Protein AF-A0A3B9N752-F1 (afdb_monomer_lite)

Structure (mmCIF, N/CA/C/O backbone):
data_AF-A0A3B9N752-F1
#
_entry.id   AF-A0A3B9N752-F1
#
loop_
_atom_site.group_PDB
_atom_site.id
_atom_site.type_symbol
_atom_site.label_atom_id
_atom_site.label_alt_id
_atom_site.label_comp_id
_atom_site.label_asym_id
_atom_site.label_entity_id
_atom_site.label_seq_id
_atom_site.pdbx_PDB_ins_code
_atom_site.Cartn_x
_atom_site.Cartn_y
_atom_site.Cartn_z
_atom_site.occupancy
_atom_site.B_iso_or_equiv
_atom_site.auth_seq_id
_atom_site.auth_comp_id
_atom_site.auth_asym_id
_atom_site.auth_atom_id
_atom_site.pdbx_PDB_model_num
ATOM 1 N N . MET A 1 1 ? -18.741 12.690 23.503 1.00 78.94 1 MET A N 1
ATOM 2 C CA . MET A 1 1 ? -18.685 11.261 23.829 1.00 78.94 1 MET A CA 1
ATOM 3 C C . MET A 1 1 ? -19.896 10.606 23.212 1.00 78.94 1 MET A C 1
ATOM 5 O O . MET A 1 1 ? -21.016 10.916 23.603 1.00 78.94 1 MET A O 1
ATOM 9 N N . ASN A 1 2 ? -19.658 9.793 22.193 1.00 89.94 2 ASN A N 1
ATOM 10 C CA . ASN A 1 2 ? -20.682 9.131 21.399 1.00 89.94 2 ASN A CA 1
ATOM 11 C C . ASN A 1 2 ? -20.969 7.740 21.995 1.00 89.94 2 ASN A C 1
ATOM 13 O O . ASN A 1 2 ? -20.115 6.855 21.952 1.00 89.94 2 ASN A O 1
ATOM 17 N N . GLU A 1 3 ? -22.156 7.557 22.579 1.00 93.50 3 GLU A N 1
ATOM 18 C CA . GLU A 1 3 ? -22.541 6.302 23.244 1.00 93.50 3 GLU A CA 1
ATOM 19 C C . GLU A 1 3 ? -22.580 5.118 22.268 1.00 93.50 3 GLU A C 1
ATOM 21 O O . GLU A 1 3 ? -22.008 4.071 22.564 1.00 93.50 3 GLU A O 1
ATOM 26 N N . GLU A 1 4 ? -23.129 5.305 21.065 1.00 95.19 4 GLU A N 1
ATOM 27 C CA . GLU A 1 4 ? -23.198 4.259 20.035 1.00 95.19 4 GLU A CA 1
ATOM 28 C C . GLU A 1 4 ? -21.796 3.802 19.593 1.00 95.19 4 GLU A C 1
ATOM 30 O O . GLU A 1 4 ? -21.534 2.611 19.407 1.00 95.19 4 GLU A O 1
ATOM 35 N N . LEU A 1 5 ? -20.859 4.749 19.462 1.00 96.00 5 LEU A N 1
ATOM 36 C CA . LEU A 1 5 ? -19.464 4.446 19.137 1.00 96.00 5 LEU A CA 1
ATOM 37 C C . LEU A 1 5 ? -18.791 3.652 20.260 1.00 96.00 5 LEU A C 1
ATOM 39 O O . LEU A 1 5 ? -18.041 2.714 19.985 1.00 96.00 5 LEU A O 1
ATOM 43 N N . ASN A 1 6 ? -19.057 4.011 21.515 1.00 95.31 6 ASN A N 1
ATOM 44 C CA . ASN A 1 6 ? -18.522 3.307 22.676 1.00 95.31 6 ASN A CA 1
ATOM 45 C C . ASN A 1 6 ? -19.043 1.873 22.762 1.00 95.31 6 ASN A C 1
ATOM 47 O O . ASN A 1 6 ? -18.258 0.956 23.009 1.00 95.31 6 ASN A O 1
ATOM 51 N N . GLU A 1 7 ? -20.336 1.665 22.529 1.00 95.69 7 GLU A N 1
ATOM 52 C CA . GLU A 1 7 ? -20.939 0.333 22.493 1.00 95.69 7 GLU A CA 1
ATOM 53 C C . GLU A 1 7 ? -20.347 -0.522 21.373 1.00 95.69 7 GLU A C 1
ATOM 55 O O . GLU A 1 7 ? -19.934 -1.657 21.622 1.00 95.69 7 GLU A O 1
ATOM 60 N N . LEU A 1 8 ? -20.228 0.031 20.160 1.00 96.25 8 LEU A N 1
ATOM 61 C CA . LEU A 1 8 ? -19.602 -0.659 19.033 1.00 96.25 8 LEU A CA 1
ATOM 62 C C . LEU A 1 8 ? -18.143 -1.017 19.336 1.00 96.25 8 LEU A C 1
ATOM 64 O O . LEU A 1 8 ? -17.724 -2.152 19.108 1.00 96.25 8 LEU A O 1
ATOM 68 N N . TYR A 1 9 ? -17.375 -0.066 19.869 1.00 96.50 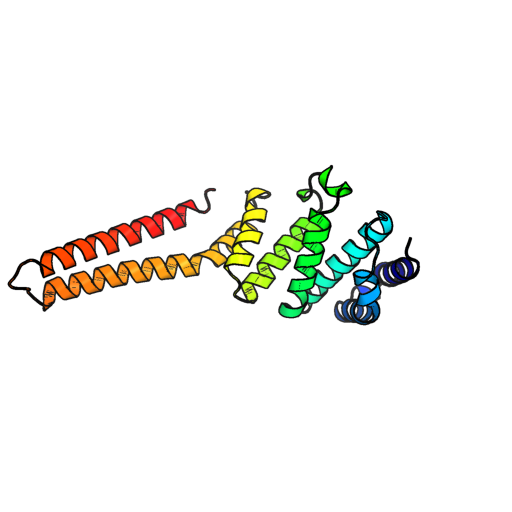9 TYR A N 1
ATOM 69 C CA . TYR A 1 9 ? -15.977 -0.273 20.232 1.00 96.50 9 TYR A CA 1
ATOM 70 C C . TYR A 1 9 ? -15.840 -1.395 21.265 1.00 96.50 9 TYR A C 1
ATOM 72 O O . TYR A 1 9 ? -15.079 -2.340 21.062 1.00 96.50 9 TYR A O 1
ATOM 80 N N . ASN A 1 10 ? -16.621 -1.345 22.344 1.00 95.19 10 ASN A N 1
ATOM 81 C CA . ASN A 1 10 ? -16.596 -2.372 23.382 1.00 95.19 10 ASN A CA 1
ATOM 82 C C . ASN A 1 10 ? -17.014 -3.737 22.829 1.00 95.19 10 ASN A C 1
ATOM 84 O O . ASN A 1 10 ? -16.326 -4.725 23.075 1.00 95.19 10 ASN A O 1
ATOM 88 N N . ARG A 1 11 ? -18.075 -3.794 22.016 1.00 94.12 11 ARG A N 1
ATOM 89 C CA . ARG A 1 11 ? -18.516 -5.027 21.353 1.00 94.12 11 ARG A CA 1
ATOM 90 C C . ARG A 1 11 ? -17.412 -5.638 20.495 1.00 94.12 11 ARG A C 1
ATOM 92 O O . ARG A 1 11 ? -17.253 -6.851 20.499 1.00 94.12 11 ARG A O 1
ATOM 99 N N . ILE A 1 12 ? -16.657 -4.817 19.770 1.00 95.50 12 ILE A N 1
ATOM 100 C CA . ILE A 1 12 ? -15.562 -5.290 18.924 1.00 95.50 12 ILE A CA 1
ATOM 101 C C . ILE A 1 12 ? -14.387 -5.798 19.759 1.00 95.50 12 ILE A C 1
ATOM 103 O O . ILE A 1 12 ? -13.901 -6.890 19.494 1.00 95.50 12 ILE A O 1
ATOM 107 N N . TYR A 1 13 ? -13.923 -5.048 20.758 1.00 94.38 13 TYR A N 1
ATOM 108 C CA . TYR A 1 13 ? -12.661 -5.370 21.438 1.00 94.38 13 TYR A CA 1
ATOM 109 C C . TYR A 1 13 ? -12.808 -6.227 22.702 1.00 94.38 13 TYR A C 1
ATOM 111 O O . TYR A 1 13 ? -11.796 -6.695 23.220 1.00 94.38 13 TYR A O 1
ATOM 119 N N . GLN A 1 14 ? -14.026 -6.457 23.200 1.00 92.81 14 GLN A N 1
ATOM 120 C CA . GLN A 1 14 ? -14.279 -7.347 24.345 1.00 92.81 14 GLN A CA 1
ATOM 121 C C . GLN A 1 14 ? -14.775 -8.744 23.933 1.00 92.81 14 GLN A C 1
ATOM 123 O O . GLN A 1 14 ? -14.628 -9.688 24.706 1.00 92.81 14 GLN A O 1
ATOM 128 N N . ASP A 1 15 ? -15.346 -8.902 22.734 1.00 89.69 15 ASP A N 1
ATOM 129 C CA . ASP A 1 15 ? -15.807 -10.198 22.224 1.00 89.69 15 ASP A CA 1
ATOM 130 C C . ASP A 1 15 ? -14.692 -10.894 21.427 1.00 89.69 15 ASP A C 1
ATOM 132 O O . ASP A 1 15 ? -14.373 -10.514 20.307 1.00 89.69 15 ASP A O 1
ATOM 136 N N . GLU A 1 16 ? -14.129 -11.970 21.974 1.00 86.31 16 GLU A N 1
ATOM 137 C CA . GLU A 1 16 ? -13.070 -12.774 21.342 1.00 86.31 16 GLU A CA 1
ATOM 138 C C . GLU A 1 16 ? -13.416 -13.284 19.931 1.00 86.31 16 GLU A C 1
ATOM 140 O O . GLU A 1 16 ? -12.529 -13.503 19.102 1.00 86.31 16 GLU A O 1
ATOM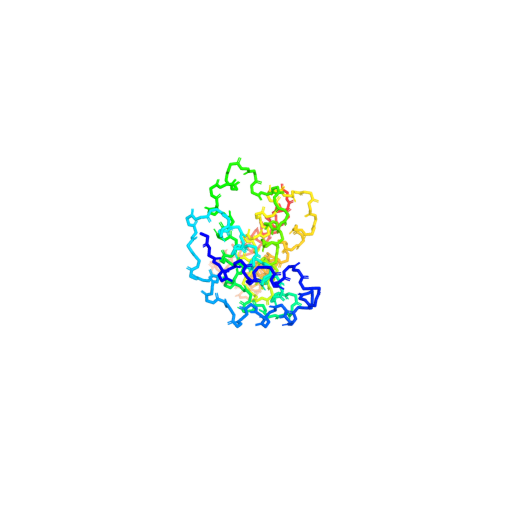 145 N N . SER A 1 17 ? -14.701 -13.455 19.619 1.00 83.00 17 SER A N 1
ATOM 146 C CA . SER A 1 17 ? -15.131 -13.951 18.309 1.00 83.00 17 SER A CA 1
ATOM 147 C C . SER A 1 17 ? -14.942 -12.941 17.170 1.00 83.00 17 SER A C 1
ATOM 149 O O . SER A 1 17 ? -14.980 -13.327 16.001 1.00 83.00 17 SER A O 1
ATOM 151 N N . THR A 1 18 ? -14.697 -11.666 17.473 1.00 87.38 18 THR A N 1
ATOM 152 C CA . THR A 1 18 ? -14.398 -10.619 16.478 1.00 87.38 18 THR A CA 1
ATOM 153 C C . THR A 1 18 ? -12.954 -10.682 15.978 1.00 87.38 18 THR A C 1
ATOM 155 O O . THR A 1 18 ? -12.589 -9.958 15.057 1.00 87.38 18 THR A O 1
ATOM 158 N N . LYS A 1 19 ? -12.128 -11.589 16.522 1.00 86.94 19 LYS A N 1
ATOM 159 C CA . LYS A 1 19 ? -10.829 -11.937 15.929 1.00 86.94 19 LYS A CA 1
ATOM 160 C C . LYS A 1 19 ? -10.985 -12.607 14.561 1.00 86.94 19 LYS A C 1
ATOM 162 O O . LYS A 1 19 ? -10.065 -12.542 13.744 1.00 86.94 19 LYS A O 1
ATOM 167 N N . ASP A 1 20 ? -12.138 -13.228 14.289 1.00 90.81 20 ASP A N 1
ATOM 168 C CA . ASP A 1 20 ? -12.469 -13.701 12.947 1.00 90.81 20 ASP A CA 1
ATOM 169 C C . ASP A 1 20 ? -12.719 -12.518 12.004 1.00 90.81 20 ASP A C 1
ATOM 171 O O . ASP A 1 20 ? -13.568 -11.657 12.246 1.00 90.81 20 ASP A O 1
ATOM 175 N N . SER A 1 21 ? -11.999 -12.511 10.880 1.00 90.69 21 SER A N 1
ATOM 176 C CA . SER A 1 21 ? -12.045 -11.400 9.930 1.00 90.69 21 SER A CA 1
ATOM 177 C C . SER A 1 21 ? -13.433 -11.177 9.341 1.00 90.69 21 SER A C 1
ATOM 179 O O . SER A 1 21 ? -13.822 -10.031 9.132 1.00 90.69 21 SER A O 1
ATOM 181 N N . LYS A 1 22 ? -14.201 -12.241 9.076 1.00 93.75 22 LYS A N 1
ATOM 182 C CA . LYS A 1 22 ? -15.533 -12.104 8.471 1.00 93.75 22 LYS A CA 1
ATOM 183 C C . LYS A 1 22 ? -16.515 -11.519 9.472 1.00 93.75 22 LYS A C 1
ATOM 185 O O . LYS A 1 22 ? -17.262 -10.613 9.110 1.00 93.75 22 LYS A O 1
ATOM 190 N N . LYS A 1 23 ? -16.488 -11.999 10.719 1.00 94.69 23 LYS A N 1
ATOM 191 C CA . LYS A 1 23 ? -17.358 -11.483 11.781 1.00 94.69 23 LYS A CA 1
ATOM 192 C C . LYS A 1 23 ? -17.053 -10.017 12.094 1.00 94.69 23 LYS A C 1
ATOM 194 O O . LYS A 1 23 ? -17.987 -9.227 12.198 1.00 94.69 23 LYS A O 1
ATOM 199 N N . PHE A 1 24 ? -15.775 -9.639 12.176 1.00 96.19 24 PHE A N 1
ATOM 200 C CA . PHE A 1 24 ? -15.373 -8.240 12.353 1.00 96.19 24 PHE A CA 1
ATOM 201 C C . PHE A 1 24 ? -15.931 -7.350 11.239 1.00 96.19 24 PHE A C 1
ATOM 203 O O . PHE A 1 24 ? -16.618 -6.366 11.508 1.00 96.19 24 PHE A O 1
ATOM 210 N N . ILE A 1 25 ? -15.661 -7.726 9.983 1.00 97.44 25 ILE A N 1
ATOM 211 C CA . ILE A 1 25 ? -16.108 -6.991 8.795 1.00 97.44 25 ILE A CA 1
ATOM 212 C C . ILE A 1 25 ? -17.627 -6.827 8.814 1.00 97.44 25 ILE A C 1
ATOM 214 O O . ILE A 1 25 ? -18.110 -5.716 8.633 1.00 97.44 25 ILE A O 1
ATOM 218 N N . GLN A 1 26 ? -18.373 -7.899 9.087 1.00 96.94 26 GLN A N 1
ATOM 219 C CA . GLN A 1 26 ? -19.831 -7.853 9.137 1.00 96.94 26 GLN A CA 1
ATOM 220 C C . GLN A 1 26 ? -20.339 -6.849 10.180 1.00 96.94 26 GLN A C 1
ATOM 222 O O . GLN A 1 26 ? -21.165 -5.999 9.853 1.00 96.94 26 GLN A O 1
ATOM 227 N N . ILE A 1 27 ? -19.829 -6.915 11.415 1.00 96.69 27 ILE A N 1
ATOM 228 C CA . ILE A 1 27 ? -20.266 -6.018 12.494 1.00 96.69 27 ILE A CA 1
ATOM 229 C C . ILE A 1 27 ? -19.979 -4.560 12.126 1.00 96.69 27 ILE A C 1
ATOM 231 O O . ILE A 1 27 ? -20.835 -3.702 12.329 1.00 96.69 27 ILE A O 1
ATOM 235 N N . ILE A 1 28 ? -18.799 -4.267 11.572 1.00 97.19 28 ILE A N 1
ATOM 236 C CA . ILE A 1 28 ? -18.465 -2.901 11.162 1.00 97.19 28 ILE A CA 1
ATOM 237 C C . ILE A 1 28 ? -19.329 -2.443 9.989 1.00 97.19 28 ILE A C 1
ATOM 239 O O . ILE A 1 28 ? -19.794 -1.313 10.006 1.00 97.19 28 ILE A O 1
ATOM 243 N N . GLU A 1 29 ? -19.586 -3.286 8.991 1.00 97.00 29 GLU A N 1
ATOM 244 C CA . GLU A 1 29 ? -20.411 -2.916 7.835 1.00 97.00 29 GLU A CA 1
ATOM 245 C C . GLU A 1 29 ? -21.853 -2.578 8.221 1.00 97.00 29 GLU A C 1
ATOM 247 O O . GLU A 1 29 ? -22.401 -1.596 7.723 1.00 97.00 29 GLU A O 1
ATOM 252 N N . GLU A 1 30 ? -22.436 -3.330 9.155 1.00 97.25 30 GLU A N 1
ATOM 253 C CA . GLU A 1 30 ? -23.768 -3.054 9.710 1.00 97.25 30 GLU A CA 1
ATOM 254 C C . GLU A 1 30 ? -23.823 -1.719 10.478 1.00 97.25 30 GLU A C 1
ATOM 256 O O . GLU A 1 30 ? -24.894 -1.135 10.623 1.00 97.25 30 GLU A O 1
ATOM 261 N N . ASN A 1 31 ? -22.673 -1.214 10.941 1.00 97.25 31 ASN A N 1
ATOM 262 C CA . ASN A 1 31 ? -22.566 -0.064 11.842 1.00 97.25 31 ASN A CA 1
ATOM 263 C C . ASN A 1 31 ? -21.662 1.064 11.304 1.00 97.25 31 ASN A C 1
ATOM 265 O O . ASN A 1 31 ? -21.314 1.991 12.038 1.00 97.25 31 ASN A O 1
ATOM 269 N N . ILE A 1 32 ? -21.280 1.028 10.022 1.00 95.62 32 ILE A N 1
ATOM 270 C CA . ILE A 1 32 ? -20.252 1.921 9.456 1.00 95.62 32 ILE A CA 1
ATOM 271 C C . ILE A 1 32 ? -20.649 3.398 9.553 1.00 95.62 32 ILE A C 1
ATOM 273 O O . ILE A 1 32 ? -19.800 4.270 9.734 1.00 95.62 32 ILE A O 1
ATOM 277 N N . SER A 1 33 ? -21.955 3.683 9.524 1.00 95.31 33 SER A N 1
ATOM 278 C CA . SER A 1 33 ? -22.485 5.038 9.665 1.00 95.31 33 SER A CA 1
ATOM 279 C C . SER A 1 33 ? -22.161 5.681 11.012 1.00 95.31 33 SER A C 1
ATOM 281 O O . SER A 1 33 ? -22.090 6.905 11.072 1.00 95.31 33 SER A O 1
ATOM 283 N N . ILE A 1 34 ? -21.968 4.890 12.075 1.00 95.31 34 ILE A N 1
ATOM 284 C CA . ILE A 1 34 ? -21.575 5.395 13.400 1.00 95.31 34 ILE A CA 1
ATOM 285 C C . ILE A 1 34 ? -20.168 5.997 13.308 1.00 95.31 34 ILE A C 1
ATOM 287 O O . ILE A 1 34 ? -19.930 7.124 13.741 1.00 95.31 34 ILE A O 1
ATOM 291 N N . ILE A 1 35 ? -19.250 5.279 12.653 1.00 94.06 35 ILE A N 1
ATOM 292 C CA . ILE A 1 35 ? -17.868 5.720 12.428 1.00 94.06 35 ILE A CA 1
ATOM 293 C C . ILE A 1 35 ? -17.850 6.940 11.501 1.00 94.06 35 ILE A C 1
ATOM 295 O O . ILE A 1 35 ? -17.175 7.925 11.788 1.00 94.06 35 ILE A O 1
ATOM 299 N N . ASP A 1 36 ? -18.620 6.910 10.410 1.00 90.31 36 ASP A N 1
ATOM 300 C CA . ASP A 1 36 ? -18.622 7.982 9.410 1.00 90.31 36 ASP A CA 1
ATOM 301 C C . ASP A 1 36 ? -19.215 9.305 9.911 1.00 90.31 36 ASP A C 1
ATOM 303 O O . ASP A 1 36 ? -18.805 10.362 9.431 1.00 90.31 36 ASP A O 1
ATOM 307 N N . LYS A 1 37 ? -20.154 9.256 10.862 1.00 90.69 37 LYS A N 1
ATOM 308 C CA . LYS A 1 37 ? -20.800 10.437 11.461 1.00 90.69 37 LYS A CA 1
ATOM 309 C C . LYS A 1 37 ? -20.136 10.910 12.755 1.00 90.69 37 LYS A C 1
ATOM 311 O O . LYS A 1 37 ? -20.634 11.853 13.364 1.00 90.69 37 LYS A O 1
ATOM 316 N N . THR A 1 38 ? -19.068 10.250 13.205 1.00 89.44 38 THR A N 1
ATOM 317 C CA . THR A 1 38 ? -18.410 10.602 14.467 1.00 89.44 38 THR A CA 1
ATOM 318 C C . THR A 1 38 ? -17.885 12.038 14.416 1.00 89.44 38 THR A C 1
ATOM 320 O O . THR A 1 38 ? -17.208 12.430 13.467 1.00 89.44 38 THR A O 1
ATOM 323 N N . ASP A 1 39 ? -18.196 12.814 15.454 1.00 82.12 39 ASP A N 1
ATOM 324 C CA . ASP A 1 39 ? -17.613 14.134 15.659 1.00 82.12 39 ASP A CA 1
ATOM 325 C C . ASP A 1 39 ? -16.169 13.985 16.157 1.00 82.12 39 ASP A C 1
ATOM 327 O O . ASP A 1 39 ? -15.904 13.507 17.260 1.00 82.12 39 ASP A O 1
ATOM 331 N N . TYR A 1 40 ? -15.229 14.403 15.316 1.00 82.50 40 TYR A N 1
ATOM 332 C CA . TYR A 1 40 ? -13.793 14.312 15.555 1.00 82.50 40 TYR A CA 1
ATOM 333 C C . TYR A 1 40 ? -13.249 15.424 16.471 1.00 82.50 40 TYR A C 1
ATOM 335 O O . TYR A 1 40 ? -12.040 15.497 16.676 1.00 82.50 40 TYR A O 1
ATOM 343 N N . THR A 1 41 ? -14.104 16.287 17.033 1.00 85.50 41 THR A N 1
ATOM 344 C CA . THR A 1 41 ? -13.687 17.292 18.029 1.00 85.50 41 THR A CA 1
ATOM 345 C C . THR A 1 41 ? -13.370 16.680 19.395 1.00 85.50 41 THR A C 1
ATOM 347 O O . THR A 1 41 ? -12.544 17.217 20.135 1.00 85.50 41 THR A O 1
ATOM 350 N N . ASN A 1 42 ? -13.992 15.549 19.743 1.00 88.69 42 ASN A N 1
ATOM 351 C CA . ASN A 1 42 ? -13.706 14.825 20.976 1.00 88.69 42 ASN A CA 1
ATOM 352 C C . ASN A 1 42 ? -12.561 13.824 20.758 1.00 88.69 42 ASN A C 1
ATOM 354 O O . ASN A 1 42 ? -12.681 12.901 19.958 1.00 88.69 42 ASN A O 1
ATOM 358 N N . GLN A 1 43 ? -11.468 13.975 21.511 1.00 87.81 43 GLN A N 1
ATOM 359 C CA . GLN A 1 43 ? -10.262 13.156 21.343 1.00 87.81 43 GLN A CA 1
ATOM 360 C C . GLN A 1 43 ? -10.492 11.654 21.587 1.00 87.81 43 GLN A C 1
ATOM 362 O O . GLN A 1 43 ? -9.862 10.822 20.938 1.00 87.81 43 GLN A O 1
ATOM 367 N N . GLU A 1 44 ? -11.375 11.281 22.513 1.00 90.50 44 GLU A N 1
ATOM 368 C CA . GLU A 1 44 ? -11.651 9.871 22.802 1.00 90.50 44 GLU A CA 1
ATOM 369 C C . GLU A 1 44 ? -12.452 9.223 21.668 1.00 90.50 44 GLU A C 1
ATOM 371 O O . GLU A 1 44 ? -12.063 8.167 21.159 1.00 90.50 44 GLU A O 1
ATOM 376 N N . ASP A 1 45 ? -13.525 9.886 21.228 1.00 92.25 45 ASP A N 1
ATOM 377 C CA . ASP A 1 45 ? -14.337 9.445 20.089 1.00 92.25 45 ASP A CA 1
ATOM 378 C C . ASP A 1 45 ? -13.467 9.366 18.818 1.00 92.25 45 ASP A C 1
ATOM 380 O O . ASP A 1 45 ? -13.520 8.386 18.071 1.00 92.25 45 ASP A O 1
ATOM 384 N N . TYR A 1 46 ? -12.579 10.347 18.626 1.00 90.44 46 TYR A N 1
ATOM 385 C CA . TYR A 1 46 ? -11.597 10.380 17.545 1.00 90.44 46 TYR A CA 1
ATOM 386 C C . TYR A 1 46 ? -10.715 9.128 17.523 1.00 90.44 46 TYR A C 1
ATOM 388 O O . TYR A 1 46 ? -10.595 8.464 16.488 1.00 90.44 46 TYR A O 1
ATOM 396 N N . VAL A 1 47 ? -10.099 8.788 18.660 1.00 90.75 47 VAL A N 1
ATOM 397 C CA . VAL A 1 47 ? -9.195 7.634 18.774 1.00 90.75 47 VAL A CA 1
ATOM 398 C C . VAL A 1 47 ? -9.950 6.334 18.506 1.00 90.75 47 VAL A C 1
ATOM 400 O O . VAL A 1 47 ? -9.478 5.505 17.725 1.00 90.75 47 VAL A O 1
ATOM 403 N N . LYS A 1 48 ? -11.145 6.165 19.087 1.00 94.50 48 LYS A N 1
ATOM 404 C CA . LYS A 1 48 ? -11.967 4.958 18.901 1.00 94.50 48 LYS A CA 1
ATOM 405 C C . LYS A 1 48 ? -12.404 4.780 17.450 1.00 94.50 48 LYS A C 1
ATOM 407 O O . LYS A 1 48 ? -12.233 3.693 16.894 1.00 94.50 48 LYS A O 1
ATOM 412 N N . ALA A 1 49 ? -12.913 5.837 16.819 1.00 95.31 49 ALA A N 1
ATOM 413 C CA . ALA A 1 49 ? -13.339 5.798 15.424 1.00 95.31 49 ALA A CA 1
ATOM 414 C C . ALA A 1 49 ? -12.161 5.532 14.477 1.00 95.31 49 ALA A C 1
ATOM 416 O O . ALA A 1 49 ? -12.266 4.672 13.603 1.00 95.31 49 ALA A O 1
ATOM 417 N N . THR A 1 50 ? -11.022 6.197 14.693 1.00 93.75 50 THR A N 1
ATOM 418 C CA . THR A 1 50 ? -9.804 5.988 13.891 1.00 93.75 50 THR A CA 1
ATOM 419 C C . THR A 1 50 ? -9.299 4.555 14.026 1.00 93.75 50 THR A C 1
ATOM 421 O O . THR A 1 50 ? -8.948 3.922 13.028 1.00 93.75 50 THR A O 1
ATOM 424 N N . ARG A 1 51 ? -9.307 4.001 15.244 1.00 94.81 51 ARG A N 1
ATOM 425 C CA . ARG A 1 51 ? -8.903 2.616 15.505 1.00 94.81 51 ARG A CA 1
ATOM 426 C C . ARG A 1 51 ? -9.818 1.617 14.797 1.00 94.81 51 ARG A C 1
ATOM 428 O O . ARG A 1 51 ? -9.318 0.755 14.082 1.00 94.81 51 ARG A O 1
ATOM 435 N N . LEU A 1 52 ? -11.138 1.754 14.949 1.00 96.88 52 LEU A N 1
ATOM 436 C CA . LEU A 1 52 ? -12.120 0.889 14.282 1.00 96.88 52 LEU A CA 1
ATOM 437 C C . LEU A 1 52 ? -11.985 0.944 12.758 1.00 96.88 52 LEU A C 1
ATOM 439 O O . LEU A 1 52 ? -11.982 -0.098 12.107 1.00 96.88 52 LEU A O 1
ATOM 443 N N . LEU A 1 53 ? -11.829 2.143 12.194 1.00 97.12 53 LEU A N 1
ATOM 444 C CA . LEU A 1 53 ? -11.640 2.340 10.760 1.00 97.12 53 LEU A CA 1
ATOM 445 C C . LEU A 1 53 ? -10.338 1.700 10.259 1.00 97.12 53 LEU A C 1
ATOM 447 O O . LEU A 1 53 ? -10.333 1.032 9.222 1.00 97.12 53 LEU A O 1
ATOM 451 N N . SER A 1 54 ? -9.251 1.881 11.010 1.00 97.44 54 SER A N 1
ATOM 452 C CA . SER A 1 54 ? -7.946 1.291 10.712 1.00 97.44 54 SER A CA 1
ATOM 453 C C . SER A 1 54 ? -8.037 -0.230 10.704 1.00 97.44 54 SER A C 1
ATOM 455 O O . SER A 1 54 ? -7.734 -0.850 9.686 1.00 97.44 54 SER A O 1
ATOM 457 N N . ASP A 1 55 ? -8.531 -0.830 11.787 1.00 97.62 55 ASP A N 1
ATOM 458 C CA . ASP A 1 55 ? -8.636 -2.283 11.907 1.00 97.62 55 ASP A CA 1
ATOM 459 C C . ASP A 1 55 ? -9.595 -2.850 10.846 1.00 97.62 55 ASP A C 1
ATOM 461 O O . ASP A 1 55 ? -9.239 -3.806 10.159 1.00 97.62 55 ASP A O 1
ATOM 465 N N . TYR A 1 56 ? -10.735 -2.204 10.582 1.00 98.12 56 TYR A N 1
ATOM 466 C CA . TYR A 1 56 ? -11.642 -2.584 9.490 1.00 98.12 56 TYR A CA 1
ATOM 467 C C . TYR A 1 56 ? -10.954 -2.611 8.126 1.00 98.12 56 TYR A C 1
ATOM 469 O O . TYR A 1 56 ? -11.070 -3.594 7.390 1.00 98.12 56 TYR A O 1
ATOM 477 N N . SER A 1 57 ? -10.191 -1.568 7.802 1.00 98.31 57 SER A N 1
ATOM 478 C CA . SER A 1 57 ? -9.453 -1.505 6.544 1.00 98.31 57 SER A CA 1
ATOM 479 C C . SER A 1 57 ? -8.424 -2.640 6.424 1.00 98.31 57 SER A C 1
ATOM 481 O O . SER A 1 57 ? -8.332 -3.278 5.375 1.00 98.31 57 SER A O 1
ATOM 483 N N . LEU A 1 58 ? -7.728 -2.977 7.515 1.00 98.25 58 LEU A N 1
ATOM 484 C CA . LEU A 1 58 ? -6.766 -4.081 7.570 1.00 98.25 58 LEU A CA 1
ATOM 485 C C . LEU A 1 58 ? -7.454 -5.446 7.445 1.00 98.25 58 LEU A C 1
ATOM 487 O O . LEU A 1 58 ? -6.967 -6.323 6.730 1.00 98.25 58 LEU A O 1
ATOM 491 N N . PHE A 1 59 ? -8.604 -5.634 8.094 1.00 97.81 59 PHE A N 1
ATOM 492 C CA . PHE A 1 59 ? -9.400 -6.853 7.969 1.00 97.81 59 PHE A CA 1
ATOM 493 C C . PHE A 1 59 ? -9.913 -7.052 6.538 1.00 97.81 59 PHE A C 1
ATOM 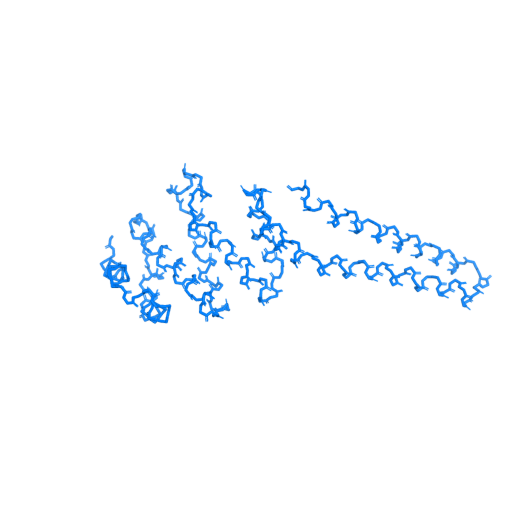495 O O . PHE A 1 59 ? -9.837 -8.168 6.021 1.00 97.81 59 PHE A O 1
ATOM 502 N N . LEU A 1 60 ? -10.347 -5.986 5.856 1.00 98.38 60 LEU A N 1
ATOM 503 C CA . LEU A 1 60 ? -10.706 -6.046 4.435 1.00 98.38 60 LEU A CA 1
ATOM 504 C C . LEU A 1 60 ? -9.523 -6.486 3.561 1.00 98.38 60 LEU A C 1
ATOM 506 O O . LEU A 1 60 ? -9.713 -7.313 2.667 1.00 98.38 60 LEU A O 1
ATOM 510 N N . VAL A 1 61 ? -8.314 -5.970 3.817 1.00 98.12 61 VAL A N 1
ATOM 511 C CA . VAL A 1 61 ? -7.096 -6.391 3.099 1.00 98.12 61 VAL A CA 1
ATOM 512 C C . VAL A 1 61 ? -6.800 -7.867 3.346 1.00 98.12 61 VAL A C 1
ATOM 514 O O . VAL A 1 61 ? -6.642 -8.618 2.382 1.00 98.12 61 VAL A O 1
ATOM 517 N N . ASN A 1 62 ? -6.796 -8.305 4.608 1.00 96.38 62 ASN A N 1
ATOM 518 C CA . ASN A 1 62 ? -6.529 -9.698 4.984 1.00 96.38 62 ASN A CA 1
ATOM 519 C C . ASN A 1 62 ? -7.546 -10.672 4.370 1.00 96.38 62 ASN A C 1
ATOM 521 O O . ASN A 1 62 ? -7.190 -11.786 3.991 1.00 96.38 62 ASN A O 1
ATOM 525 N N . ALA A 1 63 ? -8.802 -10.244 4.232 1.00 96.44 63 ALA A N 1
ATOM 526 C CA . ALA A 1 63 ? -9.860 -11.009 3.579 1.00 96.44 63 ALA A CA 1
ATOM 527 C C . ALA A 1 63 ? -9.818 -10.937 2.035 1.00 96.44 63 ALA A C 1
ATOM 529 O O . ALA A 1 63 ? -10.633 -11.575 1.369 1.00 96.44 63 ALA A O 1
ATOM 530 N N . GLY A 1 64 ? -8.885 -10.180 1.448 1.00 96.88 64 GLY A N 1
ATOM 531 C CA . GLY A 1 64 ? -8.699 -10.060 -0.001 1.00 96.88 64 GLY A CA 1
ATOM 532 C C . GLY A 1 64 ? -9.617 -9.045 -0.692 1.00 96.88 64 GLY A C 1
ATOM 533 O O . GLY A 1 64 ? -9.596 -8.933 -1.921 1.00 96.88 64 GLY A O 1
ATOM 534 N N . TYR A 1 65 ? -10.390 -8.251 0.051 1.00 97.88 65 TYR A N 1
ATOM 535 C CA . TYR A 1 65 ? -11.301 -7.233 -0.486 1.00 97.88 65 TYR A CA 1
ATOM 536 C C . TYR A 1 65 ? -10.575 -5.929 -0.859 1.00 97.88 65 TYR A C 1
ATOM 538 O O . TYR A 1 65 ? -10.979 -4.832 -0.475 1.00 97.88 65 TYR A O 1
ATOM 546 N N . LEU A 1 66 ? -9.511 -6.031 -1.658 1.00 98.25 66 LEU A N 1
ATOM 547 C CA . LEU A 1 66 ? -8.559 -4.945 -1.930 1.00 98.25 66 LEU A CA 1
ATOM 548 C C . LEU A 1 66 ? -9.211 -3.645 -2.431 1.00 98.25 66 LEU A C 1
ATOM 550 O O . LEU A 1 66 ? -8.910 -2.564 -1.936 1.00 98.25 66 LEU A O 1
ATOM 554 N N . ARG A 1 67 ? -10.138 -3.733 -3.397 1.00 98.31 67 ARG A N 1
ATOM 555 C CA . ARG A 1 67 ? -10.835 -2.547 -3.938 1.00 98.31 67 ARG A CA 1
ATOM 556 C C . ARG A 1 67 ? -11.704 -1.852 -2.891 1.00 98.31 67 ARG A C 1
ATOM 558 O O . ARG A 1 67 ? -11.808 -0.632 -2.919 1.00 98.31 67 ARG A O 1
ATOM 565 N N . LYS A 1 68 ? -12.321 -2.630 -1.998 1.00 98.12 68 LYS A N 1
ATOM 566 C CA . LYS A 1 68 ? -13.157 -2.118 -0.908 1.00 98.12 68 LYS A CA 1
ATOM 567 C C . LYS A 1 68 ? -12.294 -1.521 0.202 1.00 98.12 68 LYS A C 1
ATOM 569 O O . LYS A 1 68 ? -12.691 -0.525 0.782 1.00 98.12 68 LYS A O 1
ATOM 574 N N . ALA A 1 69 ? -11.113 -2.085 0.451 1.00 98.38 69 ALA A N 1
ATOM 575 C CA . ALA A 1 69 ? -10.197 -1.632 1.493 1.00 98.38 69 ALA A CA 1
ATOM 576 C C . ALA A 1 69 ? -9.614 -0.234 1.238 1.00 98.38 69 ALA A C 1
ATOM 578 O O . ALA A 1 69 ? -9.525 0.552 2.174 1.00 98.38 69 ALA A O 1
ATOM 579 N N . ILE A 1 70 ? -9.240 0.090 -0.010 1.00 98.25 70 ILE A N 1
ATOM 580 C CA . ILE A 1 70 ? -8.560 1.355 -0.360 1.00 98.25 70 ILE A CA 1
ATOM 581 C C . ILE A 1 70 ? -9.212 2.616 0.225 1.00 98.25 70 ILE A C 1
ATOM 583 O O . ILE A 1 70 ? -8.499 3.346 0.908 1.00 98.25 70 ILE A O 1
ATOM 587 N N . PRO A 1 71 ? -10.513 2.901 0.022 1.00 97.81 71 PRO A N 1
ATOM 588 C CA . PRO A 1 71 ? -11.104 4.126 0.562 1.00 97.81 71 PRO A CA 1
ATOM 589 C C . PRO A 1 71 ? -11.019 4.208 2.094 1.00 97.81 71 PRO A C 1
ATOM 591 O O . PRO A 1 71 ? -10.850 5.298 2.636 1.00 97.81 71 PRO A O 1
ATOM 594 N N . TYR A 1 72 ? -11.085 3.074 2.797 1.00 98.06 72 TYR A N 1
ATOM 595 C CA . TYR A 1 72 ? -10.965 3.038 4.256 1.00 98.06 72 TYR A CA 1
ATOM 596 C C . TYR A 1 72 ? -9.510 3.137 4.724 1.00 98.06 72 TYR A C 1
ATOM 598 O O . TYR A 1 72 ? -9.256 3.805 5.720 1.00 98.06 72 TYR A O 1
ATOM 606 N N . LEU A 1 73 ? -8.556 2.555 3.986 1.00 98.31 73 LEU A N 1
ATOM 607 C CA . LEU A 1 73 ? -7.121 2.764 4.211 1.00 98.31 73 LEU A CA 1
ATOM 608 C C . LEU A 1 73 ? -6.754 4.242 4.036 1.00 98.31 73 LEU A C 1
ATOM 610 O O . LEU A 1 73 ? -6.088 4.812 4.892 1.00 98.31 73 LEU A O 1
ATOM 614 N N . ASP A 1 74 ? -7.219 4.876 2.956 1.00 97.81 74 ASP A N 1
ATOM 615 C CA . ASP A 1 74 ? -6.982 6.297 2.687 1.00 97.81 74 ASP A CA 1
ATOM 616 C C . ASP A 1 74 ? -7.555 7.177 3.802 1.00 97.81 74 ASP A C 1
ATOM 618 O O . ASP A 1 74 ? -6.871 8.075 4.297 1.00 97.81 74 ASP A O 1
ATOM 622 N N . LYS A 1 75 ? -8.786 6.888 4.240 1.00 96.06 75 LYS A N 1
ATOM 623 C CA . LYS A 1 75 ? -9.439 7.622 5.327 1.00 96.06 75 LYS A CA 1
ATOM 624 C C . LYS A 1 75 ? -8.732 7.406 6.671 1.00 96.06 75 LYS A C 1
ATOM 626 O O . LYS A 1 75 ? -8.505 8.385 7.371 1.00 96.06 75 LYS A O 1
ATOM 631 N N . ALA A 1 76 ? -8.340 6.176 7.011 1.00 95.88 76 ALA A N 1
ATOM 632 C CA . ALA A 1 76 ? -7.618 5.867 8.249 1.00 95.88 76 ALA A CA 1
ATOM 633 C C . ALA A 1 76 ? -6.246 6.554 8.304 1.00 95.88 76 ALA A C 1
ATOM 635 O O . ALA A 1 76 ? -5.921 7.198 9.299 1.00 95.88 76 ALA A O 1
ATOM 636 N N . VAL A 1 77 ? -5.470 6.478 7.217 1.00 95.69 77 VAL A N 1
ATOM 637 C CA . VAL A 1 77 ? -4.176 7.170 7.107 1.00 95.69 77 VAL A CA 1
ATOM 638 C C . VAL A 1 77 ? -4.366 8.677 7.244 1.00 95.69 77 VAL A C 1
ATOM 640 O O . VAL A 1 77 ? -3.703 9.298 8.068 1.00 95.69 77 VAL A O 1
ATOM 643 N N . SER A 1 78 ? -5.311 9.254 6.496 1.00 93.56 78 SER A N 1
ATOM 644 C CA . SER A 1 78 ? -5.569 10.694 6.545 1.00 93.56 78 SER A CA 1
ATOM 645 C C . SER A 1 78 ? -6.043 11.155 7.921 1.00 93.56 78 SER A C 1
ATOM 647 O O . SER A 1 78 ? -5.708 12.262 8.332 1.00 93.56 78 SER A O 1
ATOM 649 N N . GLN A 1 79 ? -6.806 10.337 8.648 1.00 91.19 79 GLN A N 1
ATOM 650 C CA . GLN A 1 79 ? -7.151 10.639 10.033 1.00 91.19 79 GLN A CA 1
ATOM 651 C C . GLN A 1 79 ? -5.881 10.720 10.871 1.00 91.19 79 GLN A C 1
ATOM 653 O O . GLN A 1 79 ? -5.574 11.792 11.373 1.00 91.19 79 GLN A O 1
ATOM 658 N N . ILE A 1 80 ? -5.076 9.660 10.919 1.00 91.94 80 ILE A N 1
ATOM 659 C CA . ILE A 1 80 ? -3.854 9.635 11.735 1.00 91.94 80 ILE A CA 1
ATOM 660 C C . ILE A 1 80 ? -2.913 10.813 11.408 1.00 91.94 80 ILE A C 1
ATOM 662 O O . ILE A 1 80 ? -2.434 11.464 12.334 1.00 91.94 80 ILE A O 1
ATOM 666 N N . GLU A 1 81 ? -2.716 11.147 10.127 1.00 90.12 81 GLU A N 1
ATOM 667 C CA . GLU A 1 81 ? -1.908 12.301 9.680 1.00 90.12 81 GLU A CA 1
ATOM 668 C C . GLU A 1 81 ? -2.465 13.661 10.148 1.00 90.12 81 GLU A C 1
ATOM 670 O O . GLU A 1 81 ? -1.710 14.595 10.416 1.00 90.12 81 GLU A O 1
ATOM 675 N N . ASN A 1 82 ? -3.787 13.788 10.267 1.00 87.50 82 ASN A N 1
ATOM 676 C CA . ASN A 1 82 ? -4.457 15.020 10.690 1.00 87.50 82 ASN A CA 1
ATOM 677 C C . ASN A 1 82 ? -4.683 15.100 12.212 1.00 87.50 82 ASN A C 1
ATOM 679 O O . ASN A 1 82 ? -5.267 16.072 12.694 1.00 87.50 82 ASN A O 1
ATOM 683 N N . SER A 1 83 ? -4.265 14.094 12.983 1.00 83.00 83 SER A N 1
ATOM 684 C CA . SER A 1 83 ? -4.438 14.084 14.435 1.00 83.00 83 SER A CA 1
ATOM 685 C C . SER A 1 83 ? -3.452 15.038 15.109 1.00 83.00 83 SER A C 1
ATOM 687 O O . SER A 1 83 ? -2.249 14.781 15.146 1.00 83.00 83 SER A O 1
ATOM 689 N N . ASN A 1 84 ? -3.958 16.116 15.716 1.00 68.88 84 ASN A N 1
ATOM 690 C CA . ASN A 1 84 ? -3.132 17.072 16.467 1.00 68.88 84 ASN A CA 1
ATOM 691 C C . ASN A 1 84 ? -2.335 16.395 17.594 1.00 68.88 84 ASN A C 1
ATOM 693 O O . ASN A 1 84 ? -1.168 16.715 17.791 1.00 68.88 84 ASN A O 1
ATOM 697 N N . ALA A 1 85 ? -2.936 15.418 18.282 1.00 65.94 85 ALA A N 1
ATOM 698 C CA . ALA A 1 85 ? -2.277 14.682 19.361 1.00 65.94 85 ALA A CA 1
ATOM 699 C C . ALA A 1 85 ? -1.099 13.830 18.865 1.00 65.94 85 ALA A C 1
ATOM 701 O O . ALA A 1 85 ? -0.127 13.635 19.589 1.00 65.94 85 ALA A O 1
ATOM 702 N N . ILE A 1 86 ? -1.182 13.320 17.632 1.00 64.19 86 ILE A N 1
ATOM 703 C CA . ILE A 1 86 ? -0.113 12.512 17.043 1.00 64.19 86 ILE A CA 1
ATOM 704 C C . ILE A 1 86 ? 0.955 13.413 16.437 1.00 64.19 86 ILE A C 1
ATOM 706 O O . ILE A 1 86 ? 2.115 13.050 16.531 1.00 64.19 86 ILE A O 1
ATOM 710 N N . ASN A 1 87 ? 0.606 14.593 15.919 1.00 60.19 87 ASN A N 1
ATOM 711 C CA . ASN A 1 87 ? 1.559 15.561 15.365 1.00 60.19 87 ASN A CA 1
ATOM 712 C C . ASN A 1 87 ? 2.561 16.123 16.396 1.00 60.19 87 ASN A C 1
ATOM 714 O O . ASN A 1 87 ? 3.648 16.548 16.011 1.00 60.19 87 ASN A O 1
ATOM 718 N N . GLU A 1 88 ? 2.232 16.105 17.693 1.00 58.97 88 GLU A N 1
ATOM 719 C CA . GLU A 1 88 ? 3.179 16.429 18.778 1.00 58.97 88 GLU A CA 1
ATOM 720 C C . GLU A 1 88 ? 4.167 15.282 19.069 1.00 58.97 88 GLU A C 1
ATOM 722 O O . GLU A 1 88 ? 5.263 15.505 19.587 1.00 58.97 88 GLU A O 1
ATOM 727 N N . SER A 1 89 ? 3.801 14.055 18.695 1.00 64.62 89 SER A N 1
ATOM 728 C CA . SER A 1 89 ? 4.654 12.867 18.716 1.00 64.62 89 SER A CA 1
ATOM 729 C C . SER A 1 89 ? 5.205 12.571 17.314 1.00 64.62 89 SER A C 1
ATOM 731 O O . SER A 1 89 ? 4.751 13.099 16.305 1.00 64.62 89 SER A O 1
ATOM 733 N N . ASN A 1 90 ? 6.226 11.729 17.189 1.00 80.31 90 ASN A N 1
ATOM 734 C CA . ASN A 1 90 ? 6.603 11.259 15.859 1.00 80.31 90 ASN A CA 1
ATOM 735 C C . ASN A 1 90 ? 5.543 10.249 15.388 1.00 80.31 90 ASN A C 1
ATOM 737 O O . ASN A 1 90 ? 5.518 9.143 15.905 1.00 80.31 90 ASN A O 1
ATOM 741 N N . ILE A 1 91 ? 4.706 10.585 14.400 1.00 86.62 91 ILE A N 1
ATOM 742 C CA . ILE A 1 91 ? 3.673 9.686 13.832 1.00 86.62 91 ILE A CA 1
ATOM 743 C C . ILE A 1 91 ? 4.199 8.279 13.488 1.00 86.62 91 ILE A C 1
ATOM 745 O O . ILE A 1 91 ? 3.488 7.285 13.609 1.00 86.62 91 ILE A O 1
ATOM 749 N N . TRP A 1 92 ? 5.477 8.177 13.119 1.00 88.88 92 TRP A N 1
ATOM 750 C CA . TRP A 1 92 ? 6.144 6.919 12.785 1.00 88.88 92 TRP A CA 1
ATOM 751 C C . TRP A 1 92 ? 6.528 6.063 13.993 1.00 88.88 92 TRP A C 1
ATOM 753 O O . TRP A 1 92 ? 6.965 4.931 13.807 1.00 88.88 92 TRP A O 1
ATOM 763 N N . SER A 1 93 ? 6.373 6.566 15.220 1.00 85.19 93 SER A N 1
ATOM 764 C CA . SER A 1 93 ? 6.493 5.742 16.423 1.00 85.19 93 SER A CA 1
ATOM 765 C C . SER A 1 93 ? 5.249 4.895 16.681 1.00 85.19 93 SER A C 1
ATOM 767 O O . SER A 1 93 ? 5.318 4.000 17.516 1.00 85.19 93 SER A O 1
ATOM 769 N N . GLU A 1 94 ? 4.131 5.160 15.994 1.00 85.69 94 GLU A N 1
ATOM 770 C CA . GLU A 1 94 ? 2.908 4.366 16.100 1.00 85.69 94 GLU A CA 1
ATOM 771 C C . GLU A 1 94 ? 2.942 3.197 15.096 1.00 85.69 94 GLU A C 1
ATOM 773 O O . GLU A 1 94 ? 2.812 3.419 13.885 1.00 85.69 94 GLU A O 1
ATOM 778 N N . PRO A 1 95 ? 3.065 1.931 15.546 1.00 90.19 95 PRO A N 1
ATOM 779 C CA . PRO A 1 95 ? 3.203 0.787 14.638 1.00 90.19 95 PRO A CA 1
ATOM 780 C C . PRO A 1 95 ? 1.997 0.592 13.711 1.00 90.19 95 PRO A C 1
ATOM 782 O O . PRO A 1 95 ? 2.125 0.049 12.611 1.00 90.19 95 PRO A O 1
ATOM 785 N N . LEU A 1 96 ? 0.808 1.033 14.139 1.00 93.62 96 LEU A N 1
ATOM 786 C CA . LEU A 1 96 ? -0.392 0.983 13.309 1.00 93.62 96 LEU A CA 1
ATOM 787 C C . LEU A 1 96 ? -0.251 1.860 12.058 1.00 93.62 96 LEU A C 1
ATOM 789 O O . LEU A 1 96 ? -0.690 1.450 10.984 1.00 93.62 96 LEU A O 1
ATOM 793 N N . TYR A 1 97 ? 0.391 3.024 12.172 1.00 95.12 97 TYR A N 1
ATOM 794 C CA . TYR A 1 97 ? 0.580 3.931 11.046 1.00 95.12 97 TYR A CA 1
ATOM 795 C C . TYR A 1 97 ? 1.496 3.323 9.980 1.00 95.12 97 TYR A C 1
ATOM 797 O O . TYR A 1 97 ? 1.111 3.236 8.813 1.00 95.12 97 TYR A O 1
ATOM 805 N N . GLU A 1 98 ? 2.658 2.798 10.387 1.00 96.12 98 GLU A N 1
ATOM 806 C CA . GLU A 1 98 ? 3.564 2.066 9.491 1.00 96.12 98 GLU A CA 1
ATOM 807 C C . GLU A 1 98 ? 2.824 0.925 8.773 1.00 96.12 98 GLU A C 1
ATOM 809 O O . GLU A 1 98 ? 2.912 0.790 7.547 1.00 96.12 98 GLU A O 1
ATOM 814 N N . ARG A 1 99 ? 2.033 0.141 9.520 1.00 97.56 99 ARG A N 1
ATOM 815 C CA . ARG A 1 99 ? 1.237 -0.961 8.968 1.00 97.56 99 ARG A CA 1
ATOM 816 C C . ARG A 1 99 ? 0.209 -0.484 7.941 1.00 97.56 99 ARG A C 1
ATOM 818 O O . ARG A 1 99 ? 0.060 -1.133 6.909 1.00 97.56 99 ARG A O 1
ATOM 825 N N . LEU A 1 100 ? -0.489 0.623 8.185 1.00 98.19 100 LEU A N 1
ATOM 826 C CA . LEU A 1 100 ? -1.483 1.162 7.250 1.00 98.19 100 LEU A CA 1
ATOM 827 C C . LEU A 1 100 ? -0.842 1.646 5.946 1.00 98.19 100 LEU A C 1
ATOM 829 O O . LEU A 1 100 ? -1.344 1.318 4.870 1.00 98.19 100 LEU A O 1
ATOM 833 N N . ILE A 1 101 ? 0.287 2.360 6.019 1.00 98.31 101 ILE A N 1
ATOM 834 C CA . ILE A 1 101 ? 1.038 2.781 4.824 1.00 98.31 101 ILE A CA 1
ATOM 835 C C . ILE A 1 101 ? 1.520 1.556 4.042 1.00 98.31 101 ILE A C 1
ATOM 837 O O . ILE A 1 101 ? 1.387 1.500 2.815 1.00 98.31 101 ILE A O 1
ATOM 841 N N . TRP A 1 102 ? 2.026 0.543 4.747 1.00 98.44 102 TRP A N 1
ATOM 842 C CA . TRP A 1 102 ? 2.434 -0.723 4.149 1.00 98.44 102 TRP A CA 1
ATOM 843 C C . TRP A 1 102 ? 1.282 -1.423 3.414 1.00 98.44 102 TRP A C 1
ATOM 845 O O . TRP A 1 102 ? 1.414 -1.731 2.224 1.00 98.44 102 TRP A O 1
ATOM 855 N N . GLU A 1 103 ? 0.143 -1.639 4.076 1.00 98.56 103 GLU A N 1
ATOM 856 C CA . GLU A 1 103 ? -1.001 -2.324 3.464 1.00 98.56 103 GLU A CA 1
ATOM 857 C C . GLU A 1 103 ? -1.621 -1.507 2.326 1.00 98.56 103 GLU A C 1
ATOM 859 O O . GLU A 1 103 ? -2.016 -2.079 1.305 1.00 98.56 103 GLU A O 1
ATOM 864 N N . ARG A 1 104 ? -1.641 -0.170 2.419 1.00 98.62 104 ARG A N 1
ATOM 865 C CA . ARG A 1 104 ? -2.051 0.705 1.309 1.00 98.62 104 ARG A CA 1
ATOM 866 C C . ARG A 1 104 ? -1.122 0.568 0.107 1.00 98.62 104 ARG A C 1
ATOM 868 O O . ARG A 1 104 ? -1.606 0.417 -1.022 1.00 98.62 104 ARG A O 1
ATOM 875 N N . GLY A 1 105 ? 0.188 0.524 0.338 1.00 98.31 105 GLY A N 1
ATOM 876 C CA . GLY A 1 105 ? 1.183 0.309 -0.709 1.00 98.31 105 GLY A CA 1
ATOM 877 C C . GLY A 1 105 ? 0.999 -1.034 -1.421 1.00 98.31 105 GLY A C 1
ATOM 878 O O . GLY A 1 105 ? 0.939 -1.092 -2.656 1.00 98.31 105 GLY A O 1
ATOM 879 N N . ILE A 1 106 ? 0.837 -2.114 -0.656 1.00 98.38 106 ILE A N 1
ATOM 880 C CA . ILE A 1 106 ? 0.606 -3.471 -1.177 1.00 98.38 106 ILE A CA 1
ATOM 881 C C . ILE A 1 106 ? -0.716 -3.561 -1.936 1.00 98.38 106 ILE A C 1
ATOM 883 O O . ILE A 1 106 ? -0.758 -4.051 -3.070 1.00 98.38 106 ILE A O 1
ATOM 887 N N . THR A 1 107 ? -1.789 -3.024 -1.363 1.00 98.56 107 THR A N 1
ATOM 888 C CA . THR A 1 107 ? -3.117 -3.019 -1.983 1.00 98.56 107 THR A CA 1
ATOM 889 C C . THR A 1 107 ? -3.081 -2.292 -3.329 1.00 98.56 107 THR A C 1
ATOM 891 O O . THR A 1 107 ? -3.489 -2.855 -4.349 1.00 98.56 107 THR A O 1
ATOM 894 N N . ASN A 1 108 ? -2.493 -1.092 -3.388 1.00 98.44 108 ASN A N 1
ATOM 895 C CA . ASN A 1 108 ? -2.312 -0.352 -4.640 1.00 98.44 108 ASN A CA 1
ATOM 896 C C . ASN A 1 108 ? -1.454 -1.124 -5.658 1.00 98.44 108 ASN A C 1
ATOM 898 O O . ASN A 1 108 ? -1.760 -1.134 -6.853 1.00 98.44 108 ASN A O 1
ATOM 902 N N . PHE A 1 109 ? -0.402 -1.821 -5.218 1.00 97.19 109 PHE A N 1
ATOM 903 C CA . PHE A 1 109 ? 0.429 -2.630 -6.112 1.00 97.19 109 PHE A CA 1
ATOM 904 C C . PHE A 1 109 ? -0.376 -3.738 -6.801 1.00 97.19 109 PHE A C 1
ATOM 906 O O . PHE A 1 109 ? -0.255 -3.920 -8.024 1.00 97.19 109 PHE A O 1
ATOM 913 N N . HIS A 1 110 ? -1.186 -4.467 -6.027 1.00 97.12 110 HIS A N 1
ATOM 914 C CA . HIS A 1 110 ? -2.037 -5.552 -6.519 1.00 97.12 110 HIS A CA 1
ATOM 915 C C . HIS A 1 110 ? -3.157 -5.036 -7.425 1.00 97.12 110 HIS A C 1
ATOM 917 O O . HIS A 1 110 ? -3.476 -5.673 -8.430 1.00 97.12 110 HIS A O 1
ATOM 923 N N . LEU A 1 111 ? -3.666 -3.833 -7.154 1.00 97.12 111 LEU A N 1
ATOM 924 C CA . LEU A 1 111 ? -4.619 -3.131 -8.017 1.00 97.12 111 LEU A CA 1
ATOM 925 C C . LEU A 1 111 ? -3.982 -2.498 -9.267 1.00 97.12 111 LEU A C 1
ATOM 927 O O . LEU A 1 111 ? -4.687 -1.898 -10.070 1.00 97.12 111 LEU A O 1
ATOM 931 N N . ARG A 1 112 ? -2.672 -2.686 -9.485 1.00 95.56 112 ARG A N 1
ATOM 932 C CA . ARG A 1 112 ? -1.882 -2.118 -10.599 1.00 95.56 112 ARG A CA 1
ATOM 933 C C . ARG A 1 112 ? -1.728 -0.591 -10.554 1.00 95.56 112 ARG A C 1
ATOM 935 O O . ARG A 1 112 ? -1.179 -0.014 -11.490 1.00 95.56 112 ARG A O 1
ATOM 942 N N . GLU A 1 113 ? -2.052 0.037 -9.429 1.00 96.12 113 GLU A N 1
ATOM 943 C CA . GLU A 1 113 ? -1.839 1.458 -9.132 1.00 96.12 113 GLU A CA 1
ATOM 944 C C . GLU A 1 113 ? -0.383 1.720 -8.698 1.00 96.12 113 GLU A C 1
ATOM 946 O O . GLU A 1 113 ? -0.087 2.202 -7.602 1.00 96.12 113 GLU A O 1
ATOM 951 N N . ARG A 1 114 ? 0.575 1.368 -9.567 1.00 94.31 114 ARG A N 1
ATOM 952 C CA . ARG A 1 114 ? 2.015 1.323 -9.231 1.00 94.31 114 ARG A CA 1
ATOM 953 C C . ARG A 1 114 ? 2.590 2.660 -8.782 1.00 94.31 114 ARG A C 1
ATOM 955 O O . ARG A 1 114 ? 3.482 2.672 -7.941 1.00 94.31 114 ARG A O 1
ATOM 962 N N . ASN A 1 115 ? 2.075 3.771 -9.303 1.00 93.69 115 ASN A N 1
ATOM 963 C CA . ASN A 1 115 ? 2.519 5.103 -8.898 1.00 93.69 115 ASN A CA 1
ATOM 964 C C . ASN A 1 115 ? 2.103 5.438 -7.462 1.00 93.69 115 ASN A C 1
ATOM 966 O O . ASN A 1 115 ? 2.892 6.047 -6.746 1.00 93.69 115 ASN A O 1
ATOM 970 N N . LYS A 1 116 ? 0.903 5.023 -7.032 1.00 96.69 116 LYS A N 1
ATOM 971 C CA . LYS A 1 116 ? 0.439 5.207 -5.649 1.00 96.69 116 LYS A CA 1
ATOM 972 C C . LYS A 1 116 ? 1.248 4.326 -4.700 1.00 96.69 116 LYS A C 1
ATOM 974 O O . LYS A 1 116 ? 1.894 4.845 -3.801 1.00 96.69 116 LYS A O 1
ATOM 979 N N . ALA A 1 117 ? 1.361 3.036 -5.024 1.00 97.50 117 ALA A N 1
ATOM 980 C CA . ALA A 1 117 ? 2.172 2.089 -4.259 1.00 97.50 117 ALA A CA 1
ATOM 981 C C . ALA A 1 117 ? 3.633 2.544 -4.103 1.00 97.50 117 ALA A C 1
ATOM 983 O O . ALA A 1 117 ? 4.224 2.440 -3.034 1.00 97.50 117 ALA A O 1
ATOM 984 N N . LYS A 1 118 ? 4.231 3.087 -5.173 1.00 95.75 118 LYS A N 1
ATOM 985 C CA . LYS A 1 118 ? 5.594 3.627 -5.137 1.00 95.75 118 LYS A CA 1
ATOM 986 C C . LYS A 1 118 ? 5.743 4.764 -4.121 1.00 95.75 118 LYS A C 1
ATOM 988 O O . LYS A 1 118 ? 6.787 4.829 -3.482 1.00 95.75 118 LYS A O 1
ATOM 993 N N . LYS A 1 119 ? 4.750 5.652 -4.000 1.00 96.38 119 LYS A N 1
ATOM 994 C CA . LYS A 1 119 ? 4.780 6.757 -3.030 1.00 96.38 119 LYS A CA 1
ATOM 995 C C . LYS A 1 119 ? 4.751 6.227 -1.597 1.00 96.38 119 LYS A C 1
ATOM 997 O O . LYS A 1 119 ? 5.604 6.629 -0.817 1.00 96.38 119 LYS A O 1
ATOM 1002 N N . ASP A 1 120 ? 3.866 5.274 -1.305 1.00 98.00 120 ASP A N 1
ATOM 1003 C CA . ASP A 1 120 ? 3.775 4.648 0.022 1.00 98.00 120 ASP A CA 1
ATOM 1004 C C . ASP A 1 120 ? 5.092 3.949 0.406 1.00 98.00 120 ASP A C 1
ATOM 1006 O O . ASP A 1 120 ? 5.661 4.208 1.464 1.00 98.00 120 ASP A O 1
ATOM 1010 N N . PHE A 1 121 ? 5.659 3.123 -0.485 1.00 97.56 121 PHE A N 1
ATOM 1011 C CA . PHE A 1 121 ? 6.938 2.461 -0.197 1.00 97.56 121 PHE A CA 1
ATOM 1012 C C . PHE A 1 121 ? 8.112 3.438 -0.098 1.00 97.56 121 PHE A C 1
ATOM 1014 O O . PHE A 1 121 ? 9.050 3.181 0.649 1.00 97.56 121 PHE A O 1
ATOM 1021 N N . TYR A 1 122 ? 8.079 4.552 -0.833 1.00 95.69 122 TYR A N 1
ATOM 1022 C CA . TYR A 1 122 ? 9.094 5.596 -0.701 1.00 95.69 122 TYR A CA 1
ATOM 1023 C C . TYR A 1 122 ? 9.043 6.260 0.677 1.00 95.69 122 TYR A C 1
ATOM 1025 O O . TYR A 1 122 ? 10.089 6.436 1.294 1.00 95.69 122 TYR A O 1
ATOM 1033 N N . GLN A 1 123 ? 7.842 6.571 1.178 1.00 95.56 123 GLN A N 1
ATOM 1034 C CA . GLN A 1 123 ? 7.668 7.080 2.541 1.00 95.56 123 GLN A CA 1
ATOM 1035 C C . GLN A 1 123 ? 8.228 6.085 3.564 1.00 95.56 123 GLN A C 1
ATOM 1037 O O . GLN A 1 123 ? 9.035 6.466 4.403 1.00 95.56 123 GLN A O 1
ATOM 1042 N N . LEU A 1 124 ? 7.901 4.795 3.437 1.00 96.31 124 LEU A N 1
ATOM 1043 C CA . LEU A 1 124 ? 8.431 3.767 4.338 1.00 96.31 124 LEU A CA 1
ATOM 1044 C C . LEU A 1 124 ? 9.962 3.670 4.313 1.00 96.31 124 LEU A C 1
ATOM 1046 O O . LEU A 1 124 ? 10.575 3.542 5.365 1.00 96.31 124 LEU A O 1
ATOM 1050 N N . ILE A 1 125 ? 10.600 3.752 3.143 1.00 95.88 125 ILE A N 1
ATOM 1051 C CA . ILE A 1 125 ? 12.070 3.716 3.039 1.00 95.88 125 ILE A CA 1
ATOM 1052 C C . ILE A 1 125 ? 12.703 4.954 3.676 1.00 95.88 125 ILE A C 1
ATOM 1054 O O . ILE A 1 125 ? 13.727 4.829 4.340 1.00 95.88 125 ILE A O 1
ATOM 1058 N N . ALA A 1 126 ? 12.093 6.130 3.508 1.00 94.25 126 ALA A N 1
ATOM 1059 C CA . ALA A 1 126 ? 12.605 7.367 4.089 1.00 94.25 126 ALA A CA 1
ATOM 1060 C C . ALA A 1 126 ? 12.674 7.309 5.626 1.00 94.25 126 ALA A C 1
ATOM 1062 O O . ALA A 1 126 ? 13.571 7.906 6.216 1.00 94.25 126 ALA A O 1
ATOM 1063 N N . HIS A 1 127 ? 11.759 6.571 6.264 1.00 94.69 127 HIS A N 1
ATOM 1064 C CA . HIS A 1 127 ? 11.716 6.408 7.721 1.00 94.69 127 HIS A CA 1
ATOM 1065 C C . HIS A 1 127 ? 12.399 5.128 8.225 1.00 94.69 127 HIS A C 1
ATOM 1067 O O . HIS A 1 127 ? 12.940 5.122 9.328 1.00 94.69 127 HIS A O 1
ATOM 1073 N N . PHE A 1 128 ? 12.435 4.071 7.411 1.00 94.50 128 PHE A N 1
ATOM 1074 C CA . PHE A 1 128 ? 13.036 2.777 7.742 1.00 94.50 128 PHE A CA 1
ATOM 1075 C C . PHE A 1 128 ? 14.050 2.356 6.663 1.00 94.50 128 PHE A C 1
ATOM 1077 O O . PHE A 1 128 ? 13.826 1.376 5.938 1.00 94.50 128 PHE A O 1
ATOM 108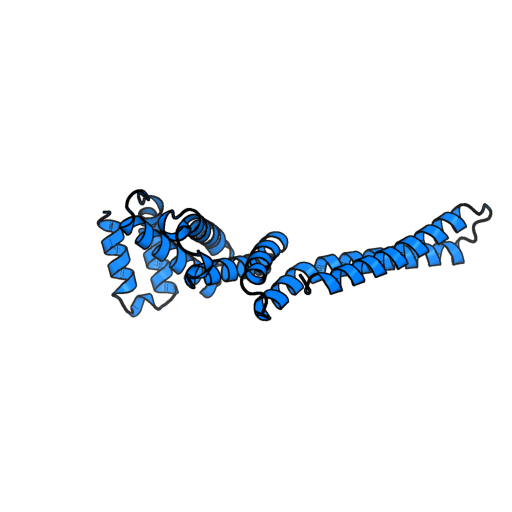4 N N . PRO A 1 129 ? 15.182 3.075 6.536 1.00 94.25 129 PRO A N 1
ATOM 1085 C CA . PRO A 1 129 ? 16.127 2.889 5.437 1.00 94.25 129 PRO A CA 1
ATOM 1086 C C . PRO A 1 129 ? 16.837 1.537 5.468 1.00 94.25 129 PRO A C 1
ATOM 1088 O O . PRO A 1 129 ? 17.349 1.112 4.440 1.00 94.25 129 PRO A O 1
ATOM 1091 N N . ASP A 1 130 ? 16.847 0.820 6.590 1.00 95.50 130 ASP A N 1
ATOM 1092 C CA . ASP A 1 130 ? 17.464 -0.509 6.696 1.00 95.50 130 ASP A CA 1
ATOM 1093 C C . ASP A 1 130 ? 16.485 -1.656 6.393 1.00 95.50 130 ASP A C 1
ATOM 1095 O O . ASP A 1 130 ? 16.877 -2.820 6.334 1.00 95.50 130 ASP A O 1
ATOM 1099 N N . ASN A 1 131 ? 15.207 -1.351 6.141 1.00 95.62 131 ASN A N 1
ATOM 1100 C CA . ASN A 1 131 ? 14.192 -2.366 5.889 1.00 95.62 131 ASN A CA 1
ATOM 1101 C C . ASN A 1 131 ? 14.192 -2.829 4.418 1.00 95.62 131 ASN A C 1
ATOM 1103 O O . ASN A 1 131 ? 13.590 -2.218 3.526 1.00 95.62 131 ASN A O 1
ATOM 1107 N N . ASP A 1 132 ? 14.836 -3.968 4.161 1.00 95.75 132 ASP A N 1
ATOM 1108 C CA . ASP A 1 132 ? 14.942 -4.554 2.819 1.00 95.75 132 ASP A CA 1
ATOM 1109 C C . ASP A 1 132 ? 13.594 -4.942 2.204 1.00 95.75 132 ASP A C 1
ATOM 1111 O O . ASP A 1 132 ? 13.433 -4.910 0.978 1.00 95.75 132 ASP A O 1
ATOM 1115 N N . LYS A 1 133 ? 12.590 -5.268 3.027 1.00 96.81 133 LYS A N 1
ATOM 1116 C CA . LYS A 1 133 ? 11.240 -5.575 2.541 1.00 96.81 133 LYS A CA 1
ATOM 1117 C C . LYS A 1 133 ? 10.661 -4.357 1.816 1.00 96.81 133 LYS A C 1
ATOM 1119 O O . LYS A 1 133 ? 10.180 -4.502 0.693 1.00 96.81 133 LYS A O 1
ATOM 1124 N N . TYR A 1 134 ? 10.780 -3.158 2.383 1.00 96.25 134 TYR A N 1
ATOM 1125 C CA . TYR A 1 134 ? 10.272 -1.925 1.763 1.00 96.25 134 TYR A CA 1
ATOM 1126 C C . TYR A 1 134 ? 11.025 -1.577 0.477 1.00 96.25 134 TYR A C 1
ATOM 1128 O O . TYR A 1 134 ? 10.398 -1.315 -0.556 1.00 96.25 134 TYR A O 1
ATOM 1136 N N . LYS A 1 135 ? 12.358 -1.707 0.482 1.00 95.12 135 LYS A N 1
ATOM 1137 C CA . LYS A 1 135 ? 13.198 -1.532 -0.717 1.00 95.12 135 LYS A CA 1
ATOM 1138 C C . LYS A 1 135 ? 12.799 -2.466 -1.856 1.00 95.12 135 LYS A C 1
ATOM 1140 O O . LYS A 1 135 ? 12.685 -2.030 -3.005 1.00 95.12 135 LYS A O 1
ATOM 1145 N N . ASN A 1 136 ? 12.561 -3.741 -1.555 1.00 94.31 136 ASN A N 1
ATOM 1146 C CA . ASN A 1 136 ? 12.192 -4.744 -2.554 1.00 94.31 136 ASN A CA 1
ATOM 1147 C C . ASN A 1 136 ? 10.842 -4.435 -3.211 1.00 94.31 136 ASN A C 1
ATOM 1149 O O . ASN A 1 136 ? 10.710 -4.536 -4.434 1.00 94.31 136 ASN A O 1
ATOM 1153 N N . TRP A 1 137 ? 9.858 -3.982 -2.437 1.00 96.00 137 TRP A N 1
ATOM 1154 C CA . TRP A 1 137 ? 8.555 -3.601 -2.981 1.00 96.00 137 TRP A CA 1
ATOM 1155 C C . TRP A 1 137 ? 8.592 -2.292 -3.773 1.00 96.00 137 TRP A C 1
ATOM 1157 O O . TRP A 1 137 ? 8.030 -2.220 -4.871 1.00 96.00 137 TRP A O 1
ATOM 1167 N N . PHE A 1 138 ? 9.357 -1.297 -3.322 1.00 95.06 138 PHE A N 1
ATOM 1168 C CA . PHE A 1 138 ? 9.627 -0.091 -4.111 1.00 95.06 138 PHE A CA 1
ATOM 1169 C C . PHE A 1 138 ? 10.302 -0.416 -5.456 1.00 95.06 138 PHE A C 1
ATOM 1171 O O . PHE A 1 138 ? 9.935 0.129 -6.510 1.00 95.06 138 PHE A O 1
ATOM 1178 N N . LYS A 1 139 ? 11.257 -1.356 -5.443 1.00 91.44 139 LYS A N 1
ATOM 1179 C CA . LYS A 1 139 ? 11.917 -1.881 -6.645 1.00 91.44 139 LYS A CA 1
ATOM 1180 C C . LYS A 1 139 ? 10.897 -2.521 -7.590 1.00 91.44 139 LYS A C 1
ATOM 1182 O O . LYS A 1 139 ? 10.865 -2.162 -8.768 1.00 91.44 139 LYS A O 1
ATOM 1187 N N . ALA A 1 140 ? 10.016 -3.376 -7.070 1.00 92.38 140 ALA A N 1
ATOM 1188 C CA . ALA A 1 140 ? 8.971 -4.049 -7.839 1.00 92.38 140 ALA A CA 1
ATOM 1189 C C . ALA A 1 140 ? 7.941 -3.077 -8.452 1.00 92.38 140 ALA A C 1
ATOM 1191 O O . ALA A 1 140 ? 7.416 -3.330 -9.541 1.00 92.38 140 ALA A O 1
ATOM 1192 N N . CYS A 1 141 ? 7.662 -1.941 -7.801 1.00 91.88 141 CYS A N 1
ATOM 1193 C CA . CYS A 1 141 ? 6.846 -0.871 -8.388 1.00 91.88 141 CYS A CA 1
ATOM 1194 C C . CYS A 1 141 ?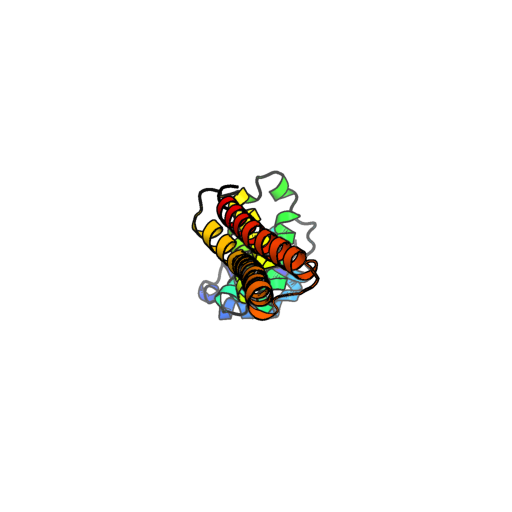 7.515 -0.227 -9.606 1.00 91.88 141 CYS A C 1
ATOM 1196 O O . CYS A 1 141 ? 6.836 0.137 -10.566 1.00 91.88 141 CYS A O 1
ATOM 1198 N N . SER A 1 142 ? 8.839 -0.092 -9.566 1.00 82.31 142 SER A N 1
ATOM 1199 C CA . SER A 1 142 ? 9.602 0.662 -10.557 1.00 82.31 142 SER A CA 1
ATOM 1200 C C . SER A 1 142 ? 10.169 -0.214 -11.682 1.00 82.31 142 SER A C 1
ATOM 1202 O O . SER A 1 142 ? 10.379 0.275 -12.782 1.00 82.31 142 SER A O 1
ATOM 1204 N N . ASP A 1 143 ? 10.417 -1.507 -11.472 1.00 84.62 143 ASP A N 1
ATOM 1205 C CA . ASP A 1 143 ? 11.091 -2.364 -12.464 1.00 84.62 143 ASP A CA 1
ATOM 1206 C C . ASP A 1 143 ? 10.392 -2.406 -13.827 1.00 84.62 143 ASP A C 1
ATOM 1208 O O . ASP A 1 143 ? 11.069 -2.411 -14.853 1.00 84.62 143 ASP A O 1
ATOM 1212 N N . LYS A 1 144 ? 9.057 -2.344 -13.869 1.00 79.62 144 LYS A N 1
ATOM 1213 C CA . LYS A 1 144 ? 8.326 -2.324 -15.142 1.00 79.62 144 LYS A CA 1
ATOM 1214 C C . LYS A 1 144 ? 8.644 -1.080 -15.977 1.00 79.62 144 LYS A C 1
ATOM 1216 O O . LYS A 1 144 ? 8.844 -1.213 -17.178 1.00 79.62 144 LYS A O 1
ATOM 1221 N N . SER A 1 145 ? 8.702 0.109 -15.373 1.00 80.12 145 SER A N 1
ATOM 1222 C CA . SER A 1 145 ? 8.964 1.343 -16.126 1.00 80.12 145 SER A CA 1
ATOM 1223 C C . SER A 1 145 ? 10.401 1.404 -16.637 1.00 80.12 145 SER A C 1
ATOM 1225 O O . SER A 1 145 ? 10.615 1.786 -17.783 1.00 80.12 145 SER A O 1
ATOM 1227 N N . TYR A 1 146 ? 11.370 0.956 -15.834 1.00 84.69 146 TYR A N 1
ATOM 1228 C CA . TYR A 1 146 ? 12.764 0.870 -16.277 1.00 84.69 146 TYR A CA 1
ATOM 1229 C C . TYR A 1 146 ? 12.952 -0.188 -17.361 1.00 84.69 146 TYR A C 1
ATOM 1231 O O . TYR A 1 146 ? 13.601 0.105 -18.354 1.00 84.69 146 TYR A O 1
ATOM 1239 N N . ASN A 1 147 ? 12.335 -1.366 -17.230 1.00 85.12 147 ASN A N 1
ATOM 1240 C CA . ASN A 1 147 ? 12.389 -2.381 -18.281 1.00 85.12 147 ASN A CA 1
ATOM 1241 C C . ASN A 1 147 ? 11.788 -1.846 -19.592 1.00 85.12 147 ASN A C 1
ATOM 1243 O O . ASN A 1 147 ? 12.378 -2.040 -20.646 1.00 85.12 147 ASN A O 1
ATOM 1247 N N . ILE A 1 148 ? 10.646 -1.144 -19.544 1.00 87.44 148 ILE A N 1
ATOM 1248 C CA . ILE A 1 148 ? 10.057 -0.513 -20.739 1.00 87.44 148 ILE A CA 1
ATOM 1249 C C . ILE A 1 148 ? 11.035 0.496 -21.352 1.00 87.44 148 ILE A C 1
ATOM 1251 O O . ILE A 1 148 ? 11.269 0.448 -22.553 1.00 87.44 148 ILE A O 1
ATOM 1255 N N . ALA A 1 149 ? 11.634 1.376 -20.548 1.00 87.94 149 ALA A N 1
ATOM 1256 C CA . ALA A 1 149 ? 12.601 2.355 -21.039 1.00 87.94 149 ALA A CA 1
ATOM 1257 C C . ALA A 1 149 ? 13.847 1.689 -21.655 1.00 87.94 149 ALA A C 1
ATOM 1259 O O . ALA A 1 149 ? 14.244 2.053 -22.760 1.00 87.94 149 ALA A O 1
ATOM 1260 N N . GLU A 1 150 ? 14.421 0.681 -20.991 1.00 88.81 150 GLU A N 1
ATOM 1261 C CA . GLU A 1 150 ? 15.555 -0.109 -21.494 1.00 88.81 150 GLU A CA 1
ATOM 1262 C C . GLU A 1 150 ? 15.225 -0.755 -22.851 1.00 88.81 150 GLU A C 1
ATOM 1264 O O . GLU A 1 150 ? 16.007 -0.628 -23.794 1.00 88.81 150 GLU A O 1
ATOM 1269 N N . TRP A 1 151 ? 14.047 -1.377 -22.986 1.00 90.38 151 TRP A N 1
ATOM 1270 C CA . TRP A 1 151 ? 13.596 -1.983 -24.244 1.00 90.38 151 TRP A CA 1
ATOM 1271 C C . TRP A 1 151 ? 13.329 -0.957 -25.347 1.00 90.38 151 TRP A C 1
ATOM 1273 O O . TRP A 1 151 ? 13.674 -1.212 -26.499 1.00 90.38 151 TRP A O 1
ATOM 1283 N N . THR A 1 152 ? 12.775 0.212 -25.018 1.00 92.56 152 THR A N 1
ATOM 1284 C CA . THR A 1 152 ? 12.583 1.304 -25.984 1.00 92.56 152 THR A CA 1
ATOM 1285 C C . THR A 1 152 ? 13.921 1.777 -26.544 1.00 92.56 152 THR A C 1
ATOM 1287 O O . THR A 1 152 ? 14.085 1.875 -27.759 1.00 92.56 152 THR A O 1
ATOM 1290 N N . PHE A 1 153 ? 14.907 2.021 -25.679 1.00 93.94 153 PHE A N 1
ATOM 1291 C CA . PHE A 1 153 ? 16.240 2.451 -26.101 1.00 93.94 153 PHE A CA 1
ATOM 1292 C C . PHE A 1 153 ? 16.983 1.373 -26.903 1.00 93.94 153 PHE A C 1
ATOM 1294 O O . PHE A 1 153 ? 17.610 1.690 -27.916 1.00 93.94 153 PHE A O 1
ATOM 1301 N N . ALA A 1 154 ? 16.857 0.100 -26.514 1.00 92.12 154 ALA A N 1
ATOM 1302 C CA . ALA A 1 154 ? 17.382 -1.022 -27.290 1.00 92.12 154 ALA A CA 1
ATOM 1303 C C . ALA A 1 154 ? 16.726 -1.112 -28.680 1.00 92.12 154 ALA A C 1
ATOM 1305 O O . ALA A 1 154 ? 17.421 -1.293 -29.678 1.00 92.12 154 ALA A O 1
ATOM 1306 N N . GLY A 1 155 ? 15.406 -0.921 -28.763 1.00 93.19 155 GLY A N 1
ATOM 1307 C CA . GLY A 1 155 ? 14.665 -0.882 -30.024 1.00 93.19 155 GLY A CA 1
ATOM 1308 C C . GLY A 1 155 ? 15.126 0.248 -30.947 1.00 93.19 155 GLY A C 1
ATOM 1309 O O . GLY A 1 155 ? 15.382 0.001 -32.122 1.00 93.19 155 GLY A O 1
ATOM 1310 N N . ILE A 1 156 ? 15.314 1.463 -30.415 1.00 93.44 156 ILE A N 1
ATOM 1311 C CA . ILE A 1 156 ? 15.848 2.608 -31.176 1.00 93.44 156 ILE A CA 1
ATOM 1312 C C . ILE A 1 156 ? 17.234 2.281 -31.747 1.00 93.44 156 ILE A C 1
ATOM 1314 O O . ILE A 1 156 ? 17.474 2.511 -32.934 1.00 93.44 156 ILE A O 1
ATOM 1318 N N . ALA A 1 157 ? 18.130 1.709 -30.936 1.00 92.31 157 ALA A N 1
ATOM 1319 C CA . ALA A 1 157 ? 19.459 1.314 -31.395 1.00 92.31 157 ALA A CA 1
ATOM 1320 C C . ALA A 1 157 ? 19.385 0.255 -32.509 1.00 92.31 157 ALA A C 1
ATOM 1322 O O . ALA A 1 157 ? 20.028 0.418 -33.545 1.00 92.31 157 ALA A O 1
ATOM 1323 N N . LEU A 1 158 ? 18.567 -0.790 -32.338 1.00 93.19 158 LEU A N 1
ATOM 1324 C CA . LEU A 1 158 ? 18.400 -1.860 -33.330 1.00 93.19 158 LEU A CA 1
ATOM 1325 C C . LEU A 1 158 ? 17.823 -1.351 -34.654 1.00 93.19 158 LEU A C 1
ATOM 1327 O O . LEU A 1 158 ? 18.357 -1.682 -35.711 1.00 93.19 158 LEU A O 1
ATOM 1331 N N . ILE A 1 159 ? 16.779 -0.519 -34.609 1.00 92.00 159 ILE A N 1
ATOM 1332 C CA . ILE A 1 159 ? 16.185 0.096 -35.806 1.00 92.00 159 ILE A CA 1
ATOM 1333 C C . ILE A 1 159 ? 17.225 0.960 -36.524 1.00 92.00 159 ILE A C 1
ATOM 1335 O O . ILE A 1 159 ? 17.344 0.900 -37.745 1.00 92.00 159 ILE A O 1
ATOM 1339 N N . SER A 1 160 ? 18.017 1.724 -35.774 1.00 89.94 160 SER A N 1
ATOM 1340 C CA . SER A 1 160 ? 19.040 2.604 -36.344 1.00 89.94 160 SER A CA 1
ATOM 1341 C C . SER A 1 160 ? 20.166 1.820 -37.024 1.00 89.94 160 SER A C 1
ATOM 1343 O O . SER A 1 160 ? 20.568 2.162 -38.135 1.00 89.94 160 SER A O 1
ATOM 1345 N N . ILE A 1 161 ? 20.624 0.724 -36.408 1.00 87.88 161 ILE A N 1
ATOM 1346 C CA . ILE A 1 161 ? 21.577 -0.217 -37.018 1.00 87.88 161 ILE A CA 1
ATOM 1347 C C . ILE A 1 161 ? 20.979 -0.800 -38.303 1.00 87.88 161 ILE A C 1
ATOM 1349 O O . ILE A 1 161 ? 21.612 -0.756 -39.355 1.00 87.88 161 ILE A O 1
ATOM 1353 N N . PHE A 1 162 ? 19.743 -1.299 -38.244 1.00 88.50 162 PHE A N 1
ATOM 1354 C CA . PHE A 1 162 ? 19.066 -1.903 -39.390 1.00 88.50 162 PHE A CA 1
ATOM 1355 C C . PHE A 1 162 ? 18.953 -0.932 -40.577 1.00 88.50 162 PHE A C 1
ATOM 1357 O O . PHE A 1 162 ? 19.289 -1.299 -41.703 1.00 88.50 162 PHE A O 1
ATOM 1364 N N . ILE A 1 163 ? 18.558 0.322 -40.323 1.00 86.00 163 ILE A N 1
ATOM 1365 C CA . ILE A 1 163 ? 18.483 1.378 -41.344 1.00 86.00 163 ILE A CA 1
ATOM 1366 C C . ILE A 1 163 ? 19.862 1.639 -41.963 1.00 86.00 163 ILE A C 1
ATOM 1368 O O . ILE A 1 163 ? 19.968 1.693 -43.187 1.00 86.00 163 ILE A O 1
ATOM 1372 N N . SER A 1 164 ? 20.913 1.747 -41.143 1.00 82.88 164 SER A N 1
ATOM 1373 C CA . SER A 1 164 ? 22.279 1.999 -41.623 1.00 82.88 164 SER A CA 1
ATOM 1374 C C . SER A 1 164 ? 22.804 0.879 -42.532 1.00 82.88 164 SER A C 1
ATOM 1376 O O . SER A 1 164 ? 23.444 1.159 -43.542 1.00 82.88 164 SER A O 1
ATOM 1378 N N . PHE A 1 165 ? 22.501 -0.387 -42.224 1.00 82.25 165 PHE A N 1
ATOM 1379 C CA . PHE A 1 165 ? 23.001 -1.523 -43.006 1.00 82.25 165 PHE A CA 1
ATOM 1380 C C . PHE A 1 165 ? 22.196 -1.817 -44.279 1.00 82.25 165 PHE A C 1
ATOM 1382 O O . PHE A 1 165 ? 22.781 -2.241 -45.277 1.00 82.25 165 PHE A O 1
ATOM 1389 N N . ILE A 1 166 ? 20.873 -1.627 -44.262 1.00 80.00 166 ILE A N 1
ATOM 1390 C CA . ILE A 1 166 ? 19.993 -2.089 -45.352 1.00 80.00 166 ILE A CA 1
ATOM 1391 C C . ILE A 1 166 ? 19.648 -0.981 -46.334 1.00 80.00 166 ILE A C 1
ATOM 1393 O O . ILE A 1 166 ? 19.604 -1.229 -47.535 1.00 80.00 166 ILE A O 1
ATOM 1397 N N . VAL A 1 167 ? 19.414 0.237 -45.847 1.00 72.31 167 VAL A N 1
ATOM 1398 C CA . VAL A 1 167 ? 18.908 1.320 -46.700 1.00 72.31 167 VAL A CA 1
ATOM 1399 C C . VAL A 1 167 ? 20.029 1.955 -47.530 1.00 72.31 167 VAL A C 1
ATOM 1401 O O . VAL A 1 167 ? 19.716 2.636 -48.499 1.00 72.31 167 VAL A O 1
ATOM 1404 N N . LYS A 1 168 ? 21.312 1.701 -47.195 1.00 68.06 168 LYS A N 1
ATOM 1405 C CA . LYS A 1 168 ? 22.521 2.229 -47.875 1.00 68.06 168 LYS A CA 1
ATOM 1406 C C . LYS A 1 168 ? 22.285 3.623 -48.475 1.00 68.06 168 LYS A C 1
ATOM 1408 O O . LYS A 1 168 ? 22.302 3.795 -49.693 1.00 68.06 168 LYS A O 1
ATOM 1413 N N . PRO A 1 169 ? 21.957 4.602 -47.633 1.00 63.06 169 PRO A N 1
ATOM 1414 C CA . PRO A 1 169 ? 21.366 5.832 -48.113 1.00 63.06 169 PRO A CA 1
ATOM 1415 C C . PRO A 1 169 ? 22.371 6.685 -48.890 1.00 63.06 169 PRO A C 1
ATOM 1417 O O . PRO A 1 169 ? 23.363 7.160 -48.349 1.00 63.06 169 PRO A O 1
ATOM 1420 N N . GLU A 1 170 ? 22.055 6.959 -50.151 1.00 69.12 170 GLU A N 1
ATOM 1421 C CA . GLU A 1 170 ? 22.933 7.673 -51.089 1.00 69.12 170 GLU A CA 1
ATOM 1422 C C . GLU A 1 170 ? 23.244 9.126 -50.671 1.00 69.12 170 GLU A C 1
ATOM 1424 O O . GLU A 1 170 ? 24.261 9.688 -51.068 1.00 69.12 170 GLU A O 1
ATOM 1429 N N . ASN A 1 171 ? 22.408 9.729 -49.815 1.00 72.62 171 ASN A N 1
ATOM 1430 C CA . ASN A 1 171 ? 22.462 11.163 -49.505 1.00 72.62 171 ASN A CA 1
ATOM 1431 C C . ASN A 1 171 ? 23.145 11.500 -48.164 1.00 72.62 171 ASN A C 1
ATOM 1433 O O . ASN A 1 171 ? 23.121 12.659 -47.748 1.00 72.62 171 ASN A O 1
ATOM 1437 N N . GLY A 1 172 ? 23.685 10.517 -47.428 1.00 76.38 172 GLY A N 1
ATOM 1438 C CA . GLY A 1 172 ? 24.403 10.699 -46.149 1.00 76.38 172 GLY A CA 1
ATOM 1439 C C . GLY A 1 172 ? 23.585 11.258 -44.964 1.00 76.38 172 GLY A C 1
ATOM 1440 O O . GLY A 1 172 ? 24.000 11.151 -43.811 1.00 76.38 172 GLY A O 1
ATOM 1441 N N . ILE A 1 173 ? 22.402 11.834 -45.201 1.00 82.81 173 ILE A N 1
ATOM 1442 C CA . ILE A 1 173 ? 21.491 12.349 -44.165 1.00 82.81 173 ILE A CA 1
ATOM 1443 C C . ILE A 1 173 ? 20.951 11.203 -43.304 1.00 82.81 173 ILE A C 1
ATOM 1445 O O . ILE A 1 173 ? 20.945 11.297 -42.078 1.00 82.81 173 ILE A O 1
ATOM 1449 N N . ILE A 1 174 ? 20.522 10.110 -43.935 1.00 80.88 174 ILE A N 1
ATOM 1450 C CA . ILE A 1 174 ? 19.969 8.946 -43.232 1.00 80.88 174 ILE A CA 1
ATOM 1451 C C . ILE A 1 174 ? 21.064 8.251 -42.405 1.00 80.88 174 ILE A C 1
ATOM 1453 O O . ILE A 1 174 ? 20.774 7.822 -41.293 1.00 80.88 174 ILE A O 1
ATOM 1457 N N . ASP A 1 175 ? 22.321 8.235 -42.865 1.00 81.94 175 ASP A N 1
ATOM 1458 C CA . ASP A 1 175 ? 23.447 7.725 -42.068 1.00 81.94 175 ASP A CA 1
ATOM 1459 C C . ASP A 1 175 ? 23.672 8.554 -40.803 1.00 81.94 175 ASP A C 1
ATOM 1461 O O . ASP A 1 175 ? 23.885 7.998 -39.726 1.00 81.94 175 ASP A O 1
ATOM 1465 N N . ARG A 1 176 ? 23.561 9.887 -40.892 1.00 87.00 176 ARG A N 1
ATOM 1466 C CA . ARG A 1 176 ? 23.635 10.757 -39.706 1.00 87.00 176 ARG A CA 1
ATOM 1467 C C . ARG A 1 176 ? 22.489 10.476 -38.739 1.00 87.00 176 ARG A C 1
ATOM 1469 O O . ARG A 1 176 ? 22.732 10.362 -37.541 1.00 87.00 176 ARG A O 1
ATOM 1476 N N . ILE A 1 177 ? 21.260 10.336 -39.239 1.00 86.62 177 ILE A N 1
ATOM 1477 C CA . ILE A 1 177 ? 20.088 10.005 -38.410 1.00 86.62 177 ILE A CA 1
ATOM 1478 C C . ILE A 1 177 ? 20.286 8.651 -37.721 1.00 86.62 177 ILE A C 1
ATOM 1480 O O . ILE A 1 177 ? 20.073 8.549 -36.514 1.00 86.62 177 ILE A O 1
ATOM 1484 N N . ALA A 1 178 ? 20.744 7.635 -38.454 1.00 86.50 178 ALA A N 1
ATOM 1485 C CA . ALA A 1 178 ? 21.042 6.321 -37.900 1.00 86.50 178 ALA A CA 1
ATOM 1486 C C . ALA A 1 178 ? 22.152 6.394 -36.840 1.00 86.50 178 ALA A C 1
ATOM 1488 O O . ALA A 1 178 ? 22.011 5.828 -35.759 1.00 86.50 178 ALA A O 1
ATOM 1489 N N . PHE A 1 179 ? 23.219 7.154 -37.087 1.00 88.38 179 PHE A N 1
ATOM 1490 C CA . PHE A 1 179 ? 24.289 7.352 -36.112 1.00 88.38 179 PHE A CA 1
ATOM 1491 C C . PHE A 1 179 ? 23.783 8.018 -34.822 1.00 88.38 179 PHE A C 1
ATOM 1493 O O . PHE A 1 179 ? 24.059 7.528 -33.724 1.00 88.38 179 PHE A O 1
ATOM 1500 N N . TYR A 1 180 ? 22.983 9.085 -34.932 1.00 91.62 180 TYR A N 1
ATOM 1501 C CA . TYR A 1 180 ? 22.357 9.719 -33.768 1.00 91.62 180 TYR A CA 1
ATOM 1502 C C . TYR A 1 180 ? 21.397 8.776 -33.043 1.00 91.62 180 TYR A C 1
ATOM 1504 O O . TYR A 1 180 ? 21.372 8.768 -31.815 1.00 91.62 180 TYR A O 1
ATOM 1512 N N . GLY A 1 181 ? 20.643 7.956 -33.774 1.00 90.25 181 GLY A N 1
ATOM 1513 C CA . GLY A 1 181 ? 19.746 6.960 -33.196 1.00 90.25 181 GLY A CA 1
ATOM 1514 C C . GLY A 1 181 ? 20.490 5.868 -32.422 1.00 90.25 181 GLY A C 1
ATOM 1515 O O . GLY A 1 181 ? 20.096 5.540 -31.303 1.00 90.25 181 GLY A O 1
ATOM 1516 N N . ILE A 1 182 ? 21.619 5.373 -32.941 1.00 90.69 182 ILE A N 1
ATOM 1517 C CA . ILE A 1 182 ? 22.508 4.444 -32.220 1.00 90.69 182 ILE A CA 1
ATOM 1518 C C . ILE A 1 182 ? 23.032 5.102 -30.945 1.00 90.69 182 ILE A C 1
ATOM 1520 O O . ILE A 1 182 ? 22.928 4.519 -29.864 1.00 90.69 182 ILE A O 1
ATOM 1524 N N . PHE A 1 183 ? 23.563 6.323 -31.058 1.00 92.25 183 PHE A N 1
ATOM 1525 C CA . PHE A 1 183 ? 24.093 7.059 -29.914 1.00 92.25 183 PHE A CA 1
ATOM 1526 C C . PHE A 1 183 ? 23.018 7.271 -28.842 1.00 92.25 183 PHE A C 1
ATOM 1528 O O . PHE A 1 183 ? 23.238 6.963 -27.672 1.00 92.25 183 PHE A O 1
ATOM 1535 N N . PHE A 1 184 ? 21.833 7.732 -29.239 1.00 92.62 184 PHE A N 1
ATOM 1536 C CA . PHE A 1 184 ? 20.717 7.988 -28.335 1.00 92.62 184 PHE A CA 1
ATOM 1537 C C . PHE A 1 184 ? 20.184 6.704 -27.690 1.00 92.62 184 PHE A C 1
ATOM 1539 O O . PHE A 1 184 ? 19.934 6.682 -26.486 1.00 92.62 184 PHE A O 1
ATOM 1546 N N . GLY A 1 185 ? 20.064 5.617 -28.456 1.00 91.62 185 GLY A N 1
ATOM 1547 C CA . GLY A 1 185 ? 19.661 4.308 -27.945 1.00 91.62 185 GLY A CA 1
ATOM 1548 C C . GLY A 1 185 ? 20.649 3.760 -26.913 1.00 91.62 185 GLY A C 1
ATOM 1549 O O . GLY A 1 185 ? 20.262 3.417 -25.797 1.00 91.62 185 GLY A O 1
ATOM 1550 N N . LEU A 1 186 ? 21.945 3.738 -27.228 1.00 90.62 186 LEU A N 1
ATOM 1551 C CA . LEU A 1 186 ? 22.963 3.230 -26.303 1.00 90.62 186 LEU A CA 1
ATOM 1552 C C . LEU A 1 186 ? 23.101 4.114 -25.059 1.00 90.62 186 LEU A C 1
ATOM 1554 O O . LEU A 1 186 ? 23.076 3.608 -23.934 1.00 90.62 186 LEU A O 1
ATOM 1558 N N . PHE A 1 187 ? 23.209 5.432 -25.239 1.00 93.56 187 PHE A N 1
ATOM 1559 C CA . PHE A 1 187 ? 23.397 6.362 -24.128 1.00 93.56 187 PHE A CA 1
ATOM 1560 C C . PHE A 1 187 ? 22.151 6.448 -23.239 1.00 93.56 187 PHE A C 1
ATOM 1562 O O . PHE A 1 187 ? 22.263 6.412 -22.014 1.00 93.56 187 PHE A O 1
ATOM 1569 N N . GLY A 1 188 ? 20.957 6.474 -23.834 1.00 90.38 188 GLY A N 1
ATOM 1570 C CA . GLY A 1 188 ? 19.691 6.438 -23.104 1.00 90.38 188 GLY A CA 1
ATOM 1571 C C . GLY A 1 188 ? 19.495 5.140 -22.318 1.00 90.38 188 GLY A C 1
ATOM 1572 O O . GLY A 1 188 ? 19.088 5.175 -21.151 1.00 90.38 188 GLY A O 1
ATOM 1573 N N . GLY A 1 189 ? 19.871 3.994 -22.895 1.00 89.75 189 GLY A N 1
ATOM 1574 C CA . GLY A 1 189 ? 19.872 2.705 -22.198 1.00 89.75 189 GLY A CA 1
ATOM 1575 C C . GLY A 1 189 ? 20.839 2.680 -21.008 1.00 89.75 189 GLY A C 1
ATOM 1576 O O . GLY A 1 189 ? 20.461 2.272 -19.905 1.00 89.75 189 GLY A O 1
ATOM 1577 N N . LEU A 1 190 ? 22.066 3.182 -21.191 1.00 90.62 190 LEU A N 1
ATOM 1578 C CA . LEU A 1 190 ? 23.065 3.297 -20.122 1.00 90.62 190 LEU A CA 1
ATOM 1579 C C . LEU A 1 190 ? 22.608 4.230 -18.996 1.00 90.62 190 LEU A C 1
ATOM 1581 O O . LEU A 1 190 ? 22.710 3.860 -17.825 1.00 90.62 190 LEU A O 1
ATOM 1585 N N . LEU A 1 191 ? 22.058 5.401 -19.331 1.00 91.94 191 LEU A N 1
ATOM 1586 C CA . LEU A 1 191 ? 21.482 6.334 -18.359 1.00 91.94 191 LEU A CA 1
ATOM 1587 C C . LEU A 1 191 ? 20.345 5.685 -17.569 1.00 91.94 191 LEU A C 1
ATOM 1589 O O . LEU A 1 191 ? 20.319 5.760 -16.341 1.00 91.94 191 LEU A O 1
ATOM 1593 N N . THR A 1 192 ? 19.432 4.997 -18.254 1.00 90.12 192 THR A N 1
ATOM 1594 C CA . THR A 1 192 ? 18.306 4.299 -17.617 1.00 90.12 192 THR A CA 1
ATOM 1595 C C 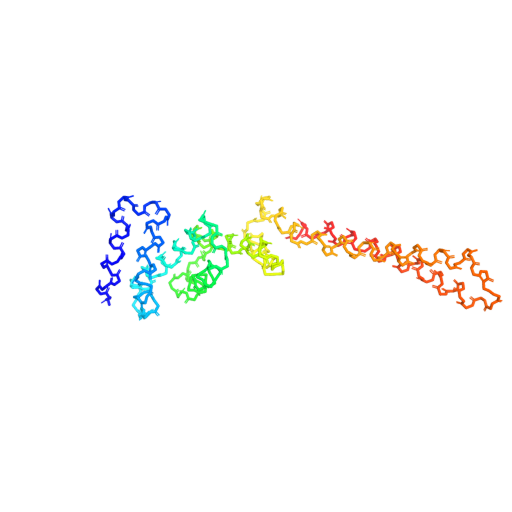. THR A 1 192 ? 18.804 3.255 -16.616 1.00 90.12 192 THR A C 1
ATOM 1597 O O . THR A 1 192 ? 18.359 3.240 -15.464 1.00 90.12 192 THR A O 1
ATOM 1600 N N . LYS A 1 193 ? 19.793 2.443 -17.009 1.00 87.56 193 LYS A N 1
ATOM 1601 C CA . LYS A 1 193 ? 20.439 1.452 -16.135 1.00 87.56 193 LYS A CA 1
ATOM 1602 C C . LYS A 1 193 ? 21.164 2.106 -14.954 1.00 87.56 193 LYS A C 1
ATOM 1604 O O . LYS A 1 193 ? 21.086 1.615 -13.827 1.00 87.56 193 LYS A O 1
ATOM 1609 N N . PHE A 1 194 ? 21.835 3.234 -15.179 1.00 89.75 194 PHE A N 1
ATOM 1610 C CA . PHE A 1 194 ? 22.496 4.003 -14.125 1.00 89.75 194 PHE A CA 1
ATOM 1611 C C . PHE A 1 194 ? 21.495 4.514 -13.078 1.00 89.75 194 PHE A C 1
ATOM 1613 O O . PHE A 1 194 ? 21.677 4.272 -11.882 1.00 89.75 194 PHE A O 1
ATOM 1620 N N . PHE A 1 195 ? 20.397 5.144 -13.509 1.00 88.12 195 PHE A N 1
ATOM 1621 C CA . PHE A 1 195 ? 19.339 5.606 -12.605 1.00 88.12 195 PHE A CA 1
ATOM 1622 C C . PHE A 1 195 ? 18.656 4.448 -11.871 1.00 88.12 195 PHE A C 1
ATOM 1624 O O . PHE A 1 195 ? 18.381 4.555 -10.673 1.00 88.12 195 PHE A O 1
ATOM 1631 N N . ARG A 1 196 ? 18.436 3.314 -12.548 1.00 85.75 196 ARG A N 1
ATOM 1632 C CA . ARG A 1 196 ? 17.892 2.094 -11.934 1.00 85.75 196 ARG A CA 1
ATOM 1633 C C . ARG A 1 196 ? 18.753 1.604 -10.772 1.00 85.75 196 ARG A C 1
ATOM 1635 O O . ARG A 1 196 ? 18.208 1.216 -9.743 1.00 85.75 196 ARG A O 1
ATOM 1642 N N . ASN A 1 197 ? 20.075 1.650 -10.924 1.00 85.00 197 ASN A N 1
ATOM 1643 C CA . ASN A 1 197 ? 21.022 1.215 -9.897 1.00 85.00 197 ASN A CA 1
ATOM 1644 C C . ASN A 1 197 ? 21.171 2.226 -8.750 1.00 85.00 197 ASN A C 1
ATOM 1646 O O . ASN A 1 197 ? 21.464 1.827 -7.624 1.00 85.00 197 ASN A O 1
ATOM 1650 N N . ARG A 1 198 ? 20.971 3.526 -9.006 1.00 84.75 198 ARG A N 1
ATOM 1651 C CA . ARG A 1 198 ? 21.075 4.569 -7.969 1.00 84.75 198 ARG A CA 1
ATOM 1652 C C . ARG A 1 198 ? 19.832 4.733 -7.099 1.00 84.75 198 ARG A C 1
ATOM 1654 O O . ARG A 1 198 ? 19.976 5.166 -5.964 1.00 84.75 198 ARG A O 1
ATOM 1661 N N . ARG A 1 199 ? 18.640 4.356 -7.570 1.00 78.75 199 ARG A N 1
ATOM 1662 C CA . ARG A 1 199 ? 17.373 4.584 -6.839 1.00 78.75 199 ARG A CA 1
ATOM 1663 C C . ARG A 1 199 ? 17.239 3.883 -5.477 1.00 78.75 199 ARG A C 1
ATOM 1665 O O . ARG A 1 199 ? 16.268 4.145 -4.789 1.00 78.75 199 ARG A O 1
ATOM 1672 N N . LEU A 1 200 ? 18.136 2.950 -5.150 1.00 65.00 200 LEU A N 1
ATOM 1673 C CA . LEU A 1 200 ? 18.156 2.203 -3.881 1.00 65.00 200 LEU A CA 1
ATOM 1674 C C . LEU A 1 200 ? 19.289 2.650 -2.943 1.00 65.00 200 LEU A C 1
ATOM 1676 O O . LEU A 1 200 ? 19.443 2.088 -1.866 1.00 65.00 200 LEU A O 1
ATOM 1680 N N . LYS A 1 201 ? 20.125 3.597 -3.389 1.00 68.19 201 LYS A N 1
ATOM 1681 C CA . LYS A 1 201 ? 21.178 4.229 -2.578 1.00 68.19 201 LYS A CA 1
ATOM 1682 C C . LYS A 1 201 ? 20.736 5.588 -2.013 1.00 68.19 201 LYS A C 1
ATOM 1684 O O . LYS A 1 201 ? 21.569 6.302 -1.468 1.00 68.19 201 LYS A O 1
ATOM 1689 N N . MET A 1 202 ? 19.475 5.949 -2.250 1.00 54.84 202 MET A N 1
ATOM 1690 C CA . MET A 1 202 ? 18.757 7.069 -1.642 1.00 54.84 202 MET A CA 1
ATOM 1691 C C . MET A 1 202 ? 17.872 6.487 -0.554 1.00 54.84 202 MET A C 1
ATOM 1693 O O . MET A 1 202 ? 17.813 7.115 0.516 1.00 54.84 202 MET A O 1
#

Foldseek 3Di:
DQPLLVVLLCVCPVDPVNVDLVNLLVSCVVVVVVLVPFDCPDPVSLVSSLVSLLVNLVSCLVVVVLVVSQVSLVVSLVSLVPDPVCVVPPSVVDVSNLVSLQSNLVSCVVVVVLVSSLVSLVVNCVVVVPDVVSVVSNLVSCVVVLVVQLVVLVVLLVVLVVCVPPVVDPPCPSVVVSVVSNVSSVVSNVVSVVCSVCPSVD

Radius of gyration: 25.31 Å; chains: 1; bounding box: 48×31×75 Å

Sequence (202 aa):
MNEELNELYNRIYQDESTKDSKKFIQIIEENISIIDKTDYTNQEDYVKATRLLSDYSLFLVNAGYLRKAIPYLDKAVSQIENSNAINESNIWSEPLYERLIWERGITNFHLRERNKAKKDFYQLIAHFPDNDKYKNWFKACSDKSYNIAEWTFAGIALISIFISFIVKPENGIIDRIAFYGIFFGLFGGLLTKFFRNRRLKM

Secondary structure (DSSP, 8-state):
--HHHHHHHHHHHH-GGGGSHHHHHHHHHHHHHHHHT--TTSHHHHHHHHHHHHHHHHHHHHTT-HHHHHHHHHHHHHHHHH-HHHHTS-GGG-HHHHHHHHHHHHHHHHTT-HHHHHHHHHHHHHH-TT-HHHHHHHHHHHHHHHHHHHHHHHHHHHHHHHHHHHS--TTSHHHHHHHHHHHHHHHHHHHHHHHHHHTT--

pLDDT: mean 90.5, std 8.59, range [54.84, 98.62]

=== Feature glossary ===
The record interleaves many kinds of information about one protein. Here is each kind framed as the question it answers.

Q: Are the domains correctly placed relative to each other?
A: Predicted aligned error is AlphaFold's pairwise confidence. Unlike pLDDT (per-residue), PAE is per-residue-pair and captures whether two parts of the structure are correctly placed relative to each other. Units are ångströms of expected positional error.

Q: Which residues are in helices, strands, or loops?
A: Eight-state secondary structure (DSSP): H is the canonical α-helix, G the tighter 3₁₀-helix, I the wider π-helix; E/B are β-structure, T and S are turns and bends, and '-' is everything else. DSSP derives these from the pattern of main-chain N–H···O=C hydrogen bonds, not from the sequence.

Q: What if only a Cα trace is available?
A: P-SEA three-state annotation labels each residue as helix, strand, or coil based purely on the geometry of the Cα trace. It serves as a fallback when the full backbone (and thus DSSP) is unavailable.

Q: What are the backbone torsion angles?
A: φ (phi) and ψ (psi) are the two rotatable backbone dihedrals per residue: φ is the C(i-1)–N–Cα–C torsion, ψ is the N–Cα–C–N(i+1) torsion, both in degrees on (−180°, 180°]. α-helical residues cluster near (−60°, −45°); β-strand residues near (−120°, +130°). A Ramachandran plot is simply a scatter of (φ, ψ) for every residue.

Q: What known structures does this most resemble?
A: Structural nearest neighbors (via Foldseek easy-search vs the PDB). Reported per hit: target PDB id, E-value, and alignment TM-score. A TM-score above ~0.5 is the conventional threshold for 'same fold'.

Q: What family and function is it annotated with?
A: Database cross-references. InterPro integrates a dozen domain/family signature databases into unified entries with residue-range hits. GO terms attach function/process/location labels with evidence codes. CATH codes position the fold in a four-level structural taxonomy. Organism is the NCBI-taxonomy species name.

Q: Which residues are buried vs exposed?
A: Solvent accessibility: the surface area of each residue that a 1.4 Å water probe can touch, in Å². When only backbone atoms are present the absolute values are lower than full-atom SASA (side chains contribute most of the area) and are flagged as backbone-only.

Q: What do the diagnostic plots show?
A: Three diagnostic plots accompany the record. The Cα contact map visualizes the tertiary structure as a 2D adjacency matrix (8 Å cutoff, sequence-local contacts suppressed). The Ramachandran plot shows the distribution of backbone (φ, ψ) torsions, with points in the α and β basins reflecting secondary structure content. The PAE plot shows AlphaFold's inter-residue confidence as a color matrix.

Q: What is the amino-acid chain?
A: The amino-acid sequence is the protein's primary structure: the linear order of residues from the N-terminus to the C-terminus, written in one-letter code. Everything else here — the 3D coordinates, the secondary structure, the domain annotations — is ultimately a consequence of this string.

Q: What do the rendered images show?
A: The six renders are orthographic views along the three Cartesian axes in both directions. Representation (cartoon, sticks, or surface) and color scheme (sequence-rainbow or by-chain) vary across proteins so the training set covers all the common visualization conventions.

Q: Where is each backbone atom in 3D?
A: The mmCIF table is the protein's shape written out atom by atom. For each backbone N, Cα, C, and carbonyl O, it records an (x, y, z) coordinate triple in Å plus the residue type, chain letter, and residue number.

Q: How mobile is each atom in the crystal?
A: For experimental (PDB) structures, the B-factor (temperature factor) quantifies the positional spread of each atom in the crystal — a combination of thermal vibration and static disorder — in units of Å². High B-factors mark flexible loops or poorly resolved regions; low B-factors mark the rigid, well-ordered core.

Q: How big and how compact is the whole molecule?
A: Three whole-structure scalars: the radius of gyration (RMS distance of Cα from centroid, in Å), the count of Cα–Cα contacts (pairs closer than 8 Å and separated by more than four residues in sequence — i.e. tertiary, not local, contacts), and the bounding-box dimensions. Together they distinguish compact globular folds from extended fibres or disordered chains.

Q: What does the local fold look like, residue by residue?
A: A 3Di character summarizes, for each residue, the relative orientation of the Cα frame of its nearest spatial neighbor. Because it encodes fold topology rather than chemistry, 3Di alignments detect remote structural similarity that sequence alignment misses.

Q: How confident is the AlphaFold model at each residue?
A: For AlphaFold models, the B-factor field carries pLDDT — the model's own estimate of local accuracy on a 0–100 scale. Regions with pLDDT<50 should be treated as essentially unmodeled; they often correspond to intrinsically disordered segments.